Protein AF-A0A1C3E780-F1 (afdb_monomer)

Mean predicted aligned error: 6.59 Å

Nearest PDB structures (foldseek):
  3dzv-assembly1_A  TM=2.494E-01  e=3.437E-01  Enterococcus faecalis
  7wu1-assembly1_E  TM=2.071E-01  e=6.348E+00  Moritella sp. JT01

Secondary structure (DSSP, 8-state):
-HHHHTSTTPPP-TTS-SEEEEE---GGGGG-TTS---EEEEEE-TTS-EEEEEEPPPPPB-TTS-B-----HHHHHHHHHHHHHHHHHTHHHHHHHHHHHHHHTT--HHHHTT--SS-----EEEEEEHHHHHTTSTTSTTGGGS-HHHHHHHHHHHHHHHHTT--EEEEEEES-TT-GGG-EEEE-TT-SPP-

Organism: NCBI:txid1841610

Solvent-accessible surface area (backbone atoms only — not comparable to full-atom values): 11015 Å² total; per-residue (Å²): 107,62,83,49,42,48,45,92,86,47,77,58,45,78,86,61,31,42,34,37,78,50,69,49,73,56,80,76,53,78,80,52,93,84,66,86,73,73,35,46,30,33,22,28,36,85,51,38,39,58,18,34,28,26,48,51,68,67,48,61,58,49,100,87,68,50,62,70,60,84,80,48,74,67,56,44,49,52,54,26,49,52,50,43,53,53,48,42,77,43,28,82,77,44,47,63,61,49,52,52,52,42,54,79,64,67,54,58,65,77,24,59,75,47,43,64,90,67,59,71,57,37,44,28,26,40,34,27,24,55,70,46,56,53,47,60,35,74,89,30,81,60,12,59,73,56,50,63,68,54,46,52,52,50,52,51,51,51,50,50,32,40,74,67,33,35,40,71,36,46,32,34,38,48,66,46,88,91,38,59,91,54,52,44,78,42,72,49,81,69,67,78,65,80,125

Radius of gyration: 17.25 Å; Cα contacts (8 Å, |Δi|>4): 317; chains: 1; bounding box: 39×38×48 Å

Sequence (195 aa):
MMRRWGTAGMWPIPDAWTRLVACQVPLFDQQKKDRWGYIDLLGVAKNGLPVVVELKKAPDADADGKTRATETPLRMVLEAAAYAIALQKNWSHFRTAWVARLQELELPDQVIDQVPLRLSKVPLVAAAPASFWIDWLRVTNKGLTVTVETWESFQKLLSEFRRAQLPVSFVSISGHDQNVDGLAVQPMVGFPPIA

Foldseek 3Di:
DQVQQLAPPDCADPLAARGFQDKDQPPVCVVPPDDGDFIFIWGAHQQRAIATEGEDEQFDADPVRDGPDPDDPLNSLVVSVVVLVVCQVCVQVCVVVSLVSCVVSVPDVNNSVSSDNGRQAYEYEYEYAPNNVVLCDCPHPNVVVQDLVNLVVSVVVQVVCVVSRHHYWYWHWDDDPVPSVRIDIGTDDCPVPHD

Structure (mmCIF, N/CA/C/O backbone):
data_AF-A0A1C3E780-F1
#
_entry.id   AF-A0A1C3E780-F1
#
loop_
_atom_site.group_PDB
_atom_site.id
_atom_site.type_symbol
_atom_site.label_atom_id
_atom_site.label_alt_id
_atom_site.label_comp_id
_atom_site.label_asym_id
_atom_site.label_entity_id
_atom_site.label_seq_id
_atom_site.pdbx_PDB_ins_code
_atom_site.Cartn_x
_atom_site.Cartn_y
_atom_site.Cartn_z
_atom_site.occupancy
_atom_site.B_iso_or_equiv
_atom_site.auth_seq_id
_atom_site.auth_comp_id
_atom_site.auth_asym_id
_atom_site.auth_atom_id
_atom_site.pdbx_PDB_model_num
ATOM 1 N N . MET A 1 1 ? -2.615 -14.111 -0.412 1.00 61.00 1 MET A N 1
ATOM 2 C CA . MET A 1 1 ? -2.276 -12.892 0.360 1.00 61.00 1 MET A CA 1
ATOM 3 C C . MET A 1 1 ? -3.177 -12.711 1.586 1.00 61.00 1 MET A C 1
ATOM 5 O O . MET A 1 1 ? -2.683 -12.922 2.685 1.00 61.00 1 MET A O 1
ATOM 9 N N . MET A 1 2 ? -4.484 -12.447 1.435 1.00 69.31 2 MET A N 1
ATOM 10 C CA . MET A 1 2 ? -5.425 -12.294 2.570 1.00 69.31 2 MET A CA 1
ATOM 11 C C . MET A 1 2 ? -5.414 -13.456 3.575 1.00 69.31 2 MET A C 1
ATOM 13 O O . MET A 1 2 ? -5.346 -13.222 4.772 1.00 69.31 2 MET A O 1
ATOM 17 N N . ARG A 1 3 ? -5.417 -14.714 3.108 1.00 69.62 3 ARG A N 1
ATOM 18 C CA . ARG A 1 3 ? -5.368 -15.889 4.004 1.00 69.62 3 ARG A CA 1
ATOM 19 C C . ARG A 1 3 ? -4.106 -15.959 4.864 1.00 69.62 3 ARG A C 1
ATOM 21 O O . ARG A 1 3 ? -4.180 -16.461 5.973 1.00 69.62 3 ARG A O 1
ATOM 28 N N . ARG A 1 4 ? -2.971 -15.458 4.361 1.00 70.06 4 ARG A N 1
ATOM 29 C CA . ARG A 1 4 ? -1.714 -15.432 5.114 1.00 70.06 4 ARG A CA 1
ATOM 30 C C . ARG A 1 4 ? -1.737 -14.297 6.125 1.00 70.06 4 ARG A C 1
ATOM 32 O O . ARG A 1 4 ? -1.789 -14.537 7.316 1.00 70.06 4 ARG A O 1
ATOM 39 N N . TRP A 1 5 ? -1.750 -13.055 5.642 1.00 72.44 5 TRP A N 1
ATOM 40 C CA . TRP A 1 5 ? -1.600 -11.854 6.475 1.00 72.44 5 TRP A CA 1
ATOM 41 C C . TRP A 1 5 ? -2.891 -11.387 7.149 1.00 72.44 5 TRP A C 1
ATOM 43 O O . TRP A 1 5 ? -2.913 -10.311 7.738 1.00 72.44 5 TRP A O 1
ATOM 53 N N . GLY A 1 6 ? -3.962 -12.172 7.058 1.00 71.31 6 GLY A N 1
ATOM 54 C CA . GLY A 1 6 ? -5.216 -11.947 7.767 1.00 71.31 6 GLY A CA 1
ATOM 55 C C . GLY A 1 6 ? -5.337 -12.711 9.081 1.00 71.31 6 GLY A C 1
ATOM 56 O O . GLY A 1 6 ? -6.380 -12.601 9.721 1.00 71.31 6 GLY A O 1
ATOM 57 N N . THR A 1 7 ? -4.316 -13.457 9.514 1.00 74.94 7 THR A N 1
ATOM 58 C CA . THR A 1 7 ? -4.327 -14.251 10.758 1.00 74.94 7 THR A CA 1
ATOM 59 C C . THR A 1 7 ? -3.569 -13.558 11.898 1.00 74.94 7 THR A C 1
ATOM 61 O O . THR A 1 7 ? -2.700 -12.720 11.664 1.00 74.94 7 THR A O 1
ATOM 64 N N . ALA A 1 8 ? -3.911 -13.893 13.147 1.00 66.69 8 ALA A N 1
ATOM 65 C CA . ALA A 1 8 ? -3.384 -13.241 14.353 1.00 66.69 8 ALA A CA 1
ATOM 66 C C . ALA A 1 8 ? -1.892 -13.524 14.639 1.00 66.69 8 ALA A C 1
ATOM 68 O O . ALA A 1 8 ? -1.262 -12.779 15.381 1.00 66.69 8 ALA A O 1
ATOM 69 N N . GLY A 1 9 ? -1.312 -14.571 14.040 1.00 64.56 9 GLY A N 1
ATOM 70 C CA . GLY A 1 9 ? 0.079 -14.989 14.276 1.00 64.56 9 GLY A CA 1
ATOM 71 C C . GLY A 1 9 ? 1.111 -14.403 13.309 1.00 64.56 9 GLY A C 1
ATOM 72 O O . GLY A 1 9 ? 2.276 -14.793 13.355 1.00 64.56 9 GLY A O 1
ATOM 73 N N . MET A 1 10 ? 0.706 -13.513 12.400 1.00 72.44 10 MET A N 1
ATOM 74 C CA . MET A 1 10 ? 1.615 -12.965 11.395 1.00 72.44 10 MET A CA 1
ATOM 75 C C . MET A 1 10 ? 2.354 -11.727 11.885 1.00 72.44 10 MET A C 1
ATOM 77 O O . MET A 1 10 ? 1.775 -10.811 12.466 1.00 72.44 10 MET A O 1
ATOM 81 N N . TRP A 1 11 ? 3.644 -11.676 11.559 1.00 70.25 11 TRP A N 1
ATOM 82 C CA . TRP A 1 11 ? 4.475 -10.515 11.836 1.00 70.25 11 TRP A CA 1
ATOM 83 C C . TRP A 1 11 ? 4.020 -9.301 11.011 1.00 70.25 11 TRP A C 1
ATOM 85 O O . TRP A 1 11 ? 3.767 -9.445 9.807 1.00 70.25 11 TRP A O 1
ATOM 95 N N . PRO A 1 12 ? 3.956 -8.104 11.624 1.00 82.75 12 PRO A N 1
ATOM 96 C CA . PRO A 1 12 ? 3.728 -6.860 10.901 1.00 82.75 12 PRO A CA 1
ATOM 97 C C . PRO A 1 12 ? 4.773 -6.674 9.802 1.00 82.75 12 PRO A C 1
ATOM 99 O O . PRO A 1 12 ? 5.952 -6.953 10.016 1.00 82.75 12 PRO A O 1
ATOM 102 N N . ILE A 1 13 ? 4.360 -6.131 8.659 1.00 85.31 13 ILE A N 1
ATOM 103 C CA . ILE A 1 13 ? 5.283 -5.675 7.622 1.00 85.31 13 ILE A CA 1
ATOM 104 C C . ILE A 1 13 ? 5.629 -4.211 7.923 1.00 85.31 13 ILE A C 1
ATOM 106 O O . ILE A 1 13 ? 4.729 -3.362 7.875 1.00 85.31 13 ILE A O 1
ATOM 110 N N . PRO A 1 14 ? 6.896 -3.893 8.260 1.00 81.62 14 PRO A N 1
ATOM 111 C CA . PRO A 1 14 ? 7.314 -2.523 8.540 1.00 81.62 14 PRO A CA 1
ATOM 112 C C . PRO A 1 14 ? 6.929 -1.582 7.399 1.00 81.62 14 PRO A C 1
ATOM 114 O O . PRO A 1 14 ? 7.041 -1.945 6.230 1.00 81.62 14 PRO A O 1
ATOM 117 N N . ASP A 1 15 ? 6.432 -0.400 7.759 1.00 81.69 15 ASP A N 1
ATOM 118 C CA . ASP A 1 15 ? 6.006 0.659 6.835 1.00 81.69 15 ASP A CA 1
ATOM 119 C C . ASP A 1 15 ? 4.924 0.270 5.811 1.00 81.69 15 ASP A C 1
ATOM 121 O O . ASP A 1 15 ? 4.621 1.054 4.915 1.00 81.69 15 ASP A O 1
ATOM 125 N N . ALA A 1 16 ? 4.289 -0.897 5.963 1.00 89.12 16 ALA A N 1
ATOM 126 C CA . ALA A 1 16 ? 3.194 -1.351 5.114 1.00 89.12 16 ALA A CA 1
ATOM 127 C C . ALA A 1 16 ? 1.918 -1.598 5.933 1.00 89.12 16 ALA A C 1
ATOM 129 O O . ALA A 1 16 ? 1.102 -0.694 6.085 1.00 89.12 16 ALA A O 1
ATOM 130 N N . TRP A 1 17 ? 1.738 -2.788 6.511 1.00 90.38 17 TRP A N 1
ATOM 131 C CA . TRP A 1 17 ? 0.553 -3.125 7.309 1.00 90.38 17 TRP A CA 1
ATOM 132 C C . TRP A 1 17 ? 0.899 -4.043 8.481 1.00 90.38 17 TRP A C 1
ATOM 134 O O . TRP A 1 17 ? 1.850 -4.818 8.442 1.00 90.38 17 TRP A O 1
ATOM 144 N N . THR A 1 18 ? 0.082 -3.991 9.533 1.00 87.44 18 THR A N 1
ATOM 145 C CA . THR A 1 18 ? 0.123 -4.972 10.630 1.00 87.44 18 THR A CA 1
ATOM 146 C C . THR A 1 18 ? -0.630 -6.234 10.241 1.00 87.44 18 THR A C 1
ATOM 148 O O . THR A 1 18 ? -0.118 -7.335 10.401 1.00 87.44 18 THR A O 1
ATOM 151 N N . ARG A 1 19 ? -1.825 -6.071 9.671 1.00 87.62 19 ARG A N 1
ATOM 152 C CA . ARG A 1 19 ? -2.684 -7.174 9.235 1.00 87.62 19 ARG A CA 1
ATOM 153 C C . ARG A 1 19 ? -3.502 -6.738 8.027 1.00 87.62 19 ARG A C 1
ATOM 155 O O . ARG A 1 19 ? -3.834 -5.561 7.919 1.00 87.62 19 ARG A O 1
ATOM 162 N N . LEU A 1 20 ? -3.827 -7.662 7.134 1.00 87.62 20 LEU A N 1
ATOM 163 C CA . LEU A 1 20 ? -4.814 -7.438 6.079 1.00 87.62 20 LEU A CA 1
ATOM 164 C C . LEU A 1 20 ? -6.190 -7.883 6.578 1.00 87.62 20 LEU A C 1
ATOM 166 O O . LEU A 1 20 ? -6.323 -8.980 7.111 1.00 87.62 20 LEU A O 1
ATOM 170 N N . VAL A 1 21 ? -7.209 -7.041 6.434 1.00 85.56 21 VAL A N 1
ATOM 171 C CA . VAL A 1 21 ? -8.503 -7.236 7.113 1.00 85.56 21 VAL A CA 1
ATOM 172 C C . VAL A 1 21 ? -9.690 -7.321 6.160 1.00 85.56 21 VAL A C 1
ATOM 174 O O . VAL A 1 21 ? -10.696 -7.957 6.492 1.00 85.56 21 VAL A O 1
ATOM 177 N N . ALA A 1 22 ? -9.557 -6.752 4.960 1.00 81.00 22 ALA A N 1
ATOM 178 C CA . ALA A 1 22 ? -10.539 -6.864 3.892 1.00 81.00 22 ALA A CA 1
ATOM 179 C C . ALA A 1 22 ? -9.883 -6.767 2.506 1.00 81.00 22 ALA A C 1
ATOM 181 O O . ALA A 1 22 ? -8.711 -6.417 2.365 1.00 81.00 22 ALA A O 1
ATOM 182 N N . CYS A 1 23 ? -10.662 -7.086 1.480 1.00 79.50 23 CYS A N 1
ATOM 183 C CA . CYS A 1 23 ? -10.300 -6.922 0.082 1.00 79.50 23 CYS A CA 1
ATOM 184 C C . CYS A 1 23 ? -11.510 -6.400 -0.691 1.00 79.50 23 CYS A C 1
ATOM 186 O O . CYS A 1 23 ? -12.631 -6.863 -0.467 1.00 79.50 23 CYS A O 1
ATOM 188 N N . GLN A 1 24 ? -11.284 -5.479 -1.616 1.00 69.88 24 GLN A N 1
ATOM 189 C CA . GLN A 1 24 ? -12.276 -5.084 -2.597 1.00 69.88 24 GLN A CA 1
ATOM 190 C C . GLN A 1 24 ? -12.225 -6.063 -3.768 1.00 69.88 24 GLN A C 1
ATOM 192 O O . GLN A 1 24 ? -11.176 -6.285 -4.367 1.00 69.88 24 GLN A O 1
ATOM 197 N N . VAL A 1 25 ? -13.371 -6.652 -4.099 1.00 60.31 25 VAL A N 1
ATOM 198 C CA . VAL A 1 25 ? -13.531 -7.440 -5.323 1.00 60.31 25 VAL A CA 1
ATOM 199 C C . VAL A 1 25 ? -14.333 -6.578 -6.297 1.00 60.31 25 VAL A C 1
ATOM 201 O O . VAL A 1 25 ? -15.450 -6.187 -5.946 1.00 60.31 25 VAL A O 1
ATOM 204 N N . PRO A 1 26 ? -13.805 -6.236 -7.487 1.00 53.62 26 PRO A N 1
ATOM 205 C CA . PRO A 1 26 ? -14.557 -5.474 -8.473 1.00 53.62 26 PRO A CA 1
ATOM 206 C C . PRO A 1 26 ? -15.864 -6.196 -8.806 1.00 53.62 26 PRO A C 1
ATOM 208 O O . PRO A 1 26 ? -15.859 -7.378 -9.147 1.00 53.62 26 PRO A O 1
ATOM 211 N N . LEU A 1 27 ? -16.990 -5.481 -8.743 1.00 44.47 27 LEU A N 1
ATOM 212 C CA . LEU A 1 27 ? -18.317 -6.050 -9.019 1.00 44.47 27 LEU A CA 1
ATOM 213 C C . LEU A 1 27 ? -18.421 -6.657 -10.434 1.00 44.47 27 LEU A C 1
ATOM 215 O O . LEU A 1 27 ? -19.185 -7.595 -10.643 1.00 44.47 27 LEU A O 1
ATOM 219 N N . PHE A 1 28 ? -17.617 -6.176 -11.390 1.00 43.25 28 PHE A N 1
ATOM 220 C CA . PHE A 1 28 ? -17.574 -6.691 -12.764 1.00 43.25 28 PHE A CA 1
ATOM 221 C C . PHE A 1 28 ? -16.878 -8.058 -12.906 1.00 43.25 28 PHE A C 1
ATOM 223 O O . PHE A 1 28 ? -17.165 -8.781 -13.859 1.00 43.25 28 PHE A O 1
ATOM 230 N N . ASP A 1 29 ? -16.015 -8.455 -11.964 1.00 44.25 29 ASP A N 1
ATOM 231 C CA . ASP A 1 29 ? -15.253 -9.714 -12.052 1.00 44.25 29 ASP A CA 1
ATOM 232 C C . ASP A 1 29 ? -16.038 -10.941 -11.570 1.00 44.25 29 ASP A C 1
ATOM 234 O O . ASP A 1 29 ? -15.614 -12.081 -11.757 1.00 44.25 29 ASP A O 1
ATOM 238 N N . GLN A 1 30 ? -17.243 -10.746 -11.023 1.00 45.00 30 GLN A N 1
ATOM 239 C CA . GLN A 1 30 ? -18.133 -11.866 -10.707 1.00 45.00 30 GLN A CA 1
ATOM 240 C C . GLN A 1 30 ? -18.594 -12.637 -11.961 1.00 45.00 30 GLN A C 1
ATOM 242 O O . GLN A 1 30 ? -19.104 -13.750 -11.832 1.00 45.00 30 GLN A O 1
ATOM 247 N N . GLN A 1 31 ? -18.393 -12.090 -13.170 1.00 43.81 31 GLN A N 1
ATOM 248 C CA . GLN A 1 31 ? -18.805 -12.721 -14.429 1.00 43.81 31 GLN A CA 1
ATOM 249 C C . GLN A 1 31 ? -17.719 -13.557 -15.136 1.00 43.81 31 GLN A C 1
ATOM 251 O O . GLN A 1 31 ? -18.061 -14.310 -16.046 1.00 43.81 31 GLN A O 1
ATOM 256 N N . LYS A 1 32 ? -16.435 -13.504 -14.740 1.00 43.97 32 LYS A N 1
ATOM 257 C CA . LYS A 1 32 ? -15.368 -14.334 -15.347 1.00 43.97 32 LYS A CA 1
ATOM 258 C C . LYS A 1 32 ? -14.485 -14.972 -14.271 1.00 43.97 32 LYS A C 1
ATOM 260 O O . LYS A 1 32 ? -13.555 -14.369 -13.759 1.00 43.97 32 LYS A O 1
ATOM 265 N N . LYS A 1 33 ? -14.783 -16.234 -13.954 1.00 43.22 33 LYS A N 1
ATOM 266 C CA . LYS A 1 33 ? -14.258 -16.998 -12.807 1.00 43.22 33 LYS A CA 1
ATOM 267 C C . LYS A 1 33 ? -12.780 -17.424 -12.839 1.00 43.22 33 LYS A C 1
ATOM 269 O O . LYS A 1 33 ? -12.366 -18.095 -11.899 1.00 43.22 33 LYS A O 1
ATOM 274 N N . ASP A 1 34 ? -11.965 -17.039 -13.821 1.00 42.44 34 ASP A N 1
ATOM 275 C CA . ASP A 1 34 ? -10.710 -17.780 -14.048 1.00 42.44 34 ASP A CA 1
ATOM 276 C C . ASP A 1 34 ? -9.407 -17.033 -13.748 1.00 42.44 34 ASP A C 1
ATOM 278 O O . ASP A 1 34 ? -8.342 -17.646 -13.815 1.00 42.44 34 ASP A O 1
ATOM 282 N N . ARG A 1 35 ? -9.415 -15.734 -13.409 1.00 43.94 35 ARG A N 1
ATOM 283 C CA . ARG A 1 35 ? -8.173 -14.998 -13.088 1.00 43.94 35 ARG A CA 1
ATOM 284 C C . ARG A 1 35 ? -8.441 -13.920 -12.043 1.00 43.94 35 ARG A C 1
ATOM 286 O O . ARG A 1 35 ? -9.489 -13.299 -12.059 1.00 43.94 35 ARG A O 1
ATOM 293 N N . TRP A 1 36 ? -7.489 -13.700 -11.132 1.00 44.59 36 TRP A N 1
ATOM 294 C CA . TRP A 1 36 ? -7.644 -12.737 -10.028 1.00 44.59 36 TRP A CA 1
ATOM 295 C C . TRP A 1 36 ? -7.961 -11.319 -10.573 1.00 44.59 36 TRP A C 1
ATOM 297 O O . TRP A 1 36 ? -7.437 -10.943 -11.615 1.00 44.59 36 TRP A O 1
ATOM 307 N N . GLY A 1 37 ? -8.794 -10.521 -9.917 1.00 49.19 37 GLY A N 1
ATOM 308 C CA . GLY A 1 37 ? -9.054 -9.136 -10.343 1.00 49.19 37 GLY A CA 1
ATOM 309 C C . GLY A 1 37 ? -7.986 -8.141 -9.893 1.00 49.19 37 GLY A C 1
ATOM 310 O O . GLY A 1 37 ? -7.006 -8.525 -9.250 1.00 49.19 37 GLY A O 1
ATOM 311 N N . TYR A 1 38 ? -8.200 -6.858 -10.203 1.00 53.84 38 TYR A N 1
ATOM 312 C CA . TYR A 1 38 ? -7.594 -5.737 -9.472 1.00 53.84 38 TYR A CA 1
ATOM 313 C C . TYR A 1 38 ? -8.163 -5.756 -8.050 1.00 53.84 38 TYR A C 1
ATOM 315 O O . TYR A 1 38 ? -9.378 -5.655 -7.885 1.00 53.84 38 TYR A O 1
ATOM 323 N N . ILE A 1 39 ? -7.323 -5.978 -7.041 1.00 61.66 39 ILE A N 1
ATOM 324 C CA . ILE A 1 39 ? -7.774 -6.092 -5.653 1.00 61.66 39 ILE A CA 1
ATOM 325 C C . ILE A 1 39 ? -7.098 -4.989 -4.851 1.00 61.66 39 ILE A C 1
ATOM 327 O O . ILE A 1 39 ? -5.938 -5.135 -4.465 1.00 61.66 39 ILE A O 1
ATOM 331 N N . ASP A 1 40 ? -7.851 -3.940 -4.535 1.00 72.00 40 ASP A N 1
ATOM 332 C CA . ASP A 1 40 ? -7.503 -3.068 -3.421 1.00 72.00 40 ASP A CA 1
ATOM 333 C C . ASP A 1 40 ? -7.652 -3.884 -2.130 1.00 72.00 40 ASP A C 1
ATOM 335 O O . ASP A 1 40 ? -8.739 -4.347 -1.766 1.00 72.00 40 ASP A O 1
ATOM 339 N N . LEU A 1 41 ? -6.550 -4.122 -1.433 1.00 79.75 41 LEU A N 1
ATOM 340 C CA . LEU A 1 41 ? -6.559 -4.737 -0.115 1.00 79.75 41 LEU A CA 1
ATOM 341 C C . LEU A 1 41 ? -6.653 -3.637 0.942 1.00 79.75 41 LEU A C 1
ATOM 343 O O . LEU A 1 41 ? -6.069 -2.563 0.811 1.00 79.75 41 LEU A O 1
ATOM 347 N N . LEU A 1 42 ? -7.369 -3.922 2.023 1.00 88.75 42 LEU A N 1
ATOM 348 C CA . LEU A 1 42 ? -7.456 -3.032 3.169 1.00 88.75 42 LEU A CA 1
ATOM 349 C C . LEU A 1 42 ? -6.709 -3.677 4.329 1.00 88.75 42 LEU A C 1
ATOM 351 O O . LEU A 1 42 ? -7.090 -4.741 4.826 1.00 88.75 42 LEU A O 1
ATOM 355 N N . GLY A 1 43 ? -5.613 -3.044 4.722 1.00 91.38 43 GLY A N 1
ATOM 356 C CA . GLY A 1 43 ? -4.830 -3.391 5.894 1.00 91.38 43 GLY A CA 1
ATOM 357 C C . GLY A 1 43 ? -5.144 -2.500 7.084 1.00 91.38 43 GLY A C 1
ATOM 358 O O . GLY A 1 43 ? -5.853 -1.505 6.974 1.00 91.38 43 GLY A O 1
ATOM 359 N N . VAL A 1 44 ? -4.580 -2.850 8.231 1.00 92.12 44 VAL A N 1
ATOM 360 C CA . VAL A 1 44 ? -4.630 -2.053 9.457 1.00 92.12 44 VAL A CA 1
ATOM 361 C C . VAL A 1 44 ? -3.212 -1.774 9.940 1.00 92.12 44 VAL A C 1
ATOM 363 O O . VAL A 1 44 ? -2.353 -2.660 9.938 1.00 92.12 44 VAL A O 1
ATOM 366 N N . ALA A 1 45 ? -2.945 -0.526 10.308 1.00 91.69 45 ALA A N 1
ATOM 367 C CA . ALA A 1 45 ? -1.700 -0.104 10.937 1.00 91.69 45 ALA A CA 1
ATOM 368 C C . ALA A 1 45 ? -1.737 -0.359 12.456 1.00 91.69 45 ALA A C 1
ATOM 370 O O . ALA A 1 45 ? -2.790 -0.622 13.032 1.00 91.69 45 ALA A O 1
ATOM 371 N N . LYS A 1 46 ? -0.589 -0.227 13.134 1.00 87.06 46 LYS A N 1
ATOM 372 C CA . LYS A 1 46 ? -0.466 -0.478 14.588 1.00 87.06 46 LYS A CA 1
ATOM 373 C C . LYS A 1 46 ? -1.387 0.386 15.462 1.00 87.06 46 LYS A C 1
ATOM 375 O O . LYS A 1 46 ? -1.643 0.036 16.604 1.00 87.06 46 LYS A O 1
ATOM 380 N N . ASN A 1 47 ? -1.862 1.507 14.934 1.00 88.44 47 ASN A N 1
ATOM 381 C CA . ASN A 1 47 ? -2.757 2.449 15.603 1.00 88.44 47 ASN A CA 1
ATOM 382 C C . ASN A 1 47 ? -4.211 2.354 15.101 1.00 88.44 47 ASN A C 1
ATOM 384 O O . ASN A 1 47 ? -4.958 3.321 15.200 1.00 88.44 47 ASN A O 1
ATOM 388 N N . GLY A 1 48 ? -4.596 1.243 14.468 1.00 90.12 48 GLY A N 1
ATOM 389 C CA . GLY A 1 48 ? -5.972 1.017 14.018 1.00 90.12 48 GLY A CA 1
ATOM 390 C C . GLY A 1 48 ? -6.358 1.772 12.744 1.00 90.12 48 GLY A C 1
ATOM 391 O O . GLY A 1 48 ? -7.480 1.609 12.256 1.00 90.12 48 GLY A O 1
ATOM 392 N N . LEU A 1 49 ? -5.448 2.571 12.170 1.00 93.88 49 LEU A N 1
ATOM 393 C CA . LEU A 1 49 ? -5.701 3.257 10.906 1.00 93.88 49 LEU A CA 1
ATOM 394 C C . LEU A 1 49 ? -5.852 2.249 9.760 1.00 93.88 49 LEU A C 1
ATOM 396 O O . LEU A 1 49 ? -5.039 1.322 9.665 1.00 93.88 49 LEU A O 1
ATOM 400 N N . PRO A 1 50 ? -6.830 2.449 8.860 1.00 94.81 50 PRO A N 1
ATOM 401 C CA . PRO A 1 50 ? -6.870 1.713 7.610 1.00 94.81 50 PRO A CA 1
ATOM 402 C C . PRO A 1 5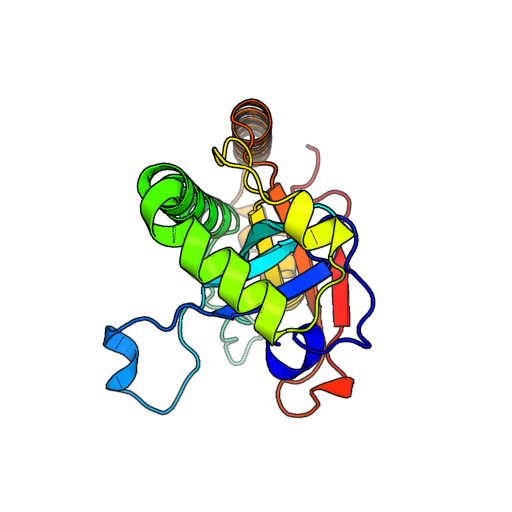0 ? -5.642 2.049 6.759 1.00 94.81 50 PRO A C 1
ATOM 404 O O . PRO A 1 50 ? -5.199 3.197 6.696 1.00 94.81 50 PRO A O 1
ATOM 407 N N . VAL A 1 51 ? -5.116 1.030 6.093 1.00 95.38 51 VAL A N 1
ATOM 408 C CA . VAL A 1 51 ? -4.029 1.101 5.119 1.00 95.38 51 VAL A CA 1
ATOM 409 C C . VAL A 1 51 ? -4.589 0.636 3.788 1.00 95.38 51 VAL A C 1
ATOM 411 O O . VAL A 1 51 ? -5.047 -0.501 3.687 1.00 95.38 51 VAL A O 1
ATOM 414 N N . VAL A 1 52 ? -4.543 1.490 2.771 1.00 94.88 52 VAL A N 1
ATOM 415 C CA . VAL A 1 52 ? -4.927 1.093 1.414 1.00 94.88 52 VAL A CA 1
ATOM 416 C C . VAL A 1 52 ? -3.731 0.425 0.761 1.00 94.88 52 VAL A C 1
ATOM 418 O O . VAL A 1 52 ? -2.652 1.008 0.698 1.00 94.88 52 VAL A O 1
ATOM 421 N N . VAL A 1 53 ? -3.910 -0.803 0.296 1.00 93.25 53 VAL A N 1
ATOM 422 C CA . VAL A 1 53 ? -2.863 -1.591 -0.345 1.00 93.25 53 VAL A CA 1
ATOM 423 C C . VAL A 1 53 ? -3.314 -1.901 -1.766 1.00 93.25 53 VAL A C 1
ATOM 425 O O . VAL A 1 53 ? -4.150 -2.777 -1.970 1.00 93.25 53 VAL A O 1
ATOM 428 N N . GLU A 1 54 ? -2.745 -1.205 -2.745 1.00 92.62 54 GLU A N 1
ATOM 429 C CA . GLU A 1 54 ? -2.976 -1.531 -4.150 1.00 92.62 54 GLU A CA 1
ATOM 430 C C . GLU A 1 54 ? -2.082 -2.711 -4.531 1.00 92.62 54 GLU A C 1
ATOM 432 O O . GLU A 1 54 ? -0.860 -2.657 -4.360 1.00 92.62 54 GLU A O 1
ATOM 437 N N . LEU A 1 55 ? -2.688 -3.793 -5.023 1.00 87.75 55 LEU A N 1
ATOM 438 C CA . LEU A 1 55 ? -1.984 -5.018 -5.394 1.00 87.75 55 LEU A CA 1
ATOM 439 C C . LEU A 1 55 ? -1.922 -5.170 -6.915 1.00 87.75 55 LEU A C 1
ATOM 441 O O . LEU A 1 55 ? -2.936 -5.414 -7.570 1.00 87.75 55 LEU A O 1
ATOM 445 N N . LYS A 1 56 ? -0.710 -5.146 -7.477 1.00 86.00 56 LYS A N 1
ATOM 446 C CA . LYS A 1 56 ? -0.480 -5.513 -8.882 1.00 86.00 56 LYS A CA 1
ATOM 447 C C . LYS A 1 56 ? -0.036 -6.959 -9.018 1.00 86.00 56 LYS A C 1
ATOM 449 O O . LYS A 1 56 ? 0.533 -7.566 -8.113 1.00 86.00 56 LYS A O 1
ATOM 454 N N . LYS A 1 57 ? -0.307 -7.518 -10.192 1.00 78.69 57 LYS A N 1
ATOM 455 C CA . LYS A 1 57 ? 0.081 -8.878 -10.560 1.00 78.69 57 LYS A CA 1
ATOM 456 C C . LYS A 1 57 ? 1.438 -8.913 -11.236 1.00 78.69 57 LYS A C 1
ATOM 458 O O . LYS A 1 57 ? 1.914 -7.907 -11.757 1.00 78.69 57 LYS A O 1
ATOM 463 N N . ALA A 1 58 ? 2.006 -10.114 -11.285 1.00 77.06 58 ALA A N 1
ATOM 464 C CA . ALA A 1 58 ? 3.106 -10.390 -12.188 1.00 77.06 58 ALA A CA 1
ATOM 465 C C . ALA A 1 58 ? 2.628 -10.126 -13.625 1.00 77.06 58 ALA A C 1
ATOM 467 O O . ALA A 1 58 ? 1.533 -10.570 -13.985 1.00 77.06 58 ALA A O 1
ATOM 468 N N . PRO A 1 59 ? 3.399 -9.382 -14.426 1.00 77.94 59 PRO A N 1
ATOM 469 C CA . PRO A 1 59 ? 3.047 -9.180 -15.817 1.00 77.94 59 PRO A CA 1
ATOM 470 C C . PRO A 1 59 ? 3.207 -10.474 -16.615 1.00 77.94 59 PRO A C 1
ATOM 472 O O . PRO A 1 59 ? 4.126 -11.252 -16.359 1.00 77.94 59 PRO A O 1
ATOM 475 N N . ASP A 1 60 ? 2.343 -10.670 -17.611 1.00 80.19 60 ASP A N 1
ATOM 476 C CA . ASP A 1 60 ? 2.507 -11.756 -18.576 1.00 80.19 60 ASP A CA 1
ATOM 477 C C . ASP A 1 60 ? 3.816 -11.549 -19.351 1.00 80.19 60 ASP A C 1
ATOM 479 O O . ASP A 1 60 ? 4.082 -10.447 -19.848 1.00 80.19 60 ASP A O 1
ATOM 483 N N . ALA A 1 61 ? 4.622 -12.605 -19.450 1.00 76.81 61 ALA A N 1
ATOM 484 C CA . ALA A 1 61 ? 5.843 -12.628 -20.244 1.00 76.81 61 ALA A CA 1
ATOM 485 C C . ALA A 1 61 ? 5.596 -13.357 -21.572 1.00 76.81 61 ALA A C 1
ATOM 487 O O . ALA A 1 61 ? 4.881 -14.359 -21.613 1.00 76.81 61 ALA A O 1
ATOM 488 N N . ASP A 1 62 ? 6.169 -12.851 -22.661 1.00 81.06 62 ASP A N 1
ATOM 489 C CA . ASP A 1 62 ? 6.240 -13.587 -23.920 1.00 81.06 62 ASP A CA 1
ATOM 490 C C . ASP A 1 62 ? 7.343 -14.662 -23.891 1.00 81.06 62 ASP A C 1
ATOM 492 O O . ASP A 1 62 ? 8.062 -14.823 -22.903 1.00 81.06 62 ASP A O 1
ATOM 496 N N . ALA A 1 63 ? 7.449 -15.431 -24.980 1.00 78.06 63 ALA A N 1
ATOM 497 C CA . ALA A 1 63 ? 8.415 -16.523 -25.107 1.00 78.06 63 ALA A CA 1
ATOM 498 C C . ALA A 1 63 ? 9.879 -16.062 -24.974 1.00 78.06 63 ALA A C 1
ATOM 500 O O . ALA A 1 63 ? 10.730 -16.858 -24.586 1.00 78.06 63 ALA A O 1
ATOM 501 N N . ASP A 1 64 ? 10.151 -14.780 -25.236 1.00 76.00 64 ASP A N 1
ATOM 502 C CA . ASP A 1 64 ? 11.478 -14.172 -25.139 1.00 76.00 64 ASP A CA 1
ATOM 503 C C . ASP A 1 64 ? 11.727 -13.539 -23.755 1.00 76.00 64 ASP A C 1
ATOM 505 O O . ASP A 1 64 ? 12.727 -12.850 -23.543 1.00 76.00 64 ASP A O 1
ATOM 509 N N . GLY A 1 65 ? 10.810 -13.744 -22.802 1.00 67.75 65 GLY A N 1
ATOM 510 C CA . GLY A 1 65 ? 10.902 -13.219 -21.443 1.00 67.75 65 GLY A CA 1
ATOM 511 C C . GLY A 1 65 ? 10.578 -11.729 -21.320 1.00 67.75 65 GLY A C 1
ATOM 512 O O . GLY A 1 65 ? 10.811 -11.149 -20.259 1.00 67.75 65 GLY A O 1
ATOM 513 N N . LYS A 1 66 ? 10.034 -11.083 -22.363 1.00 70.62 66 LYS A N 1
ATOM 5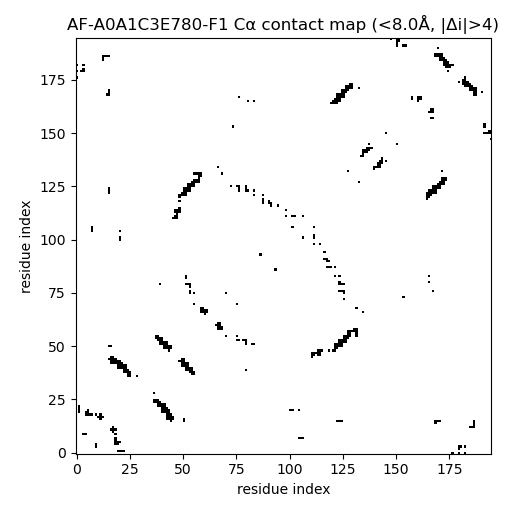14 C CA . LYS A 1 66 ? 9.594 -9.684 -22.286 1.00 70.62 66 LYS A CA 1
ATOM 515 C C . LYS A 1 66 ? 8.196 -9.602 -21.700 1.00 70.62 66 LYS A C 1
ATOM 517 O O . LYS A 1 66 ? 7.263 -10.286 -22.112 1.00 70.62 66 LYS A O 1
ATOM 522 N N . THR A 1 67 ? 8.034 -8.692 -20.759 1.00 70.62 67 THR A N 1
ATOM 523 C CA . THR A 1 67 ? 6.788 -8.477 -20.033 1.00 70.62 67 THR A CA 1
ATOM 524 C C . THR A 1 67 ? 5.868 -7.509 -20.783 1.00 70.62 67 THR A C 1
ATOM 526 O O . THR A 1 67 ? 6.257 -6.403 -21.170 1.00 70.62 67 THR A O 1
ATOM 529 N N . ARG A 1 68 ? 4.585 -7.853 -20.914 1.00 67.94 68 ARG A N 1
ATOM 530 C CA . ARG A 1 68 ? 3.555 -6.978 -21.511 1.00 67.94 68 ARG A CA 1
ATOM 531 C C . ARG A 1 68 ? 2.822 -6.109 -20.483 1.00 67.94 68 ARG A C 1
ATOM 533 O O . ARG A 1 68 ? 1.709 -5.664 -20.738 1.00 67.94 68 ARG A O 1
ATOM 540 N N . ALA A 1 69 ? 3.435 -5.8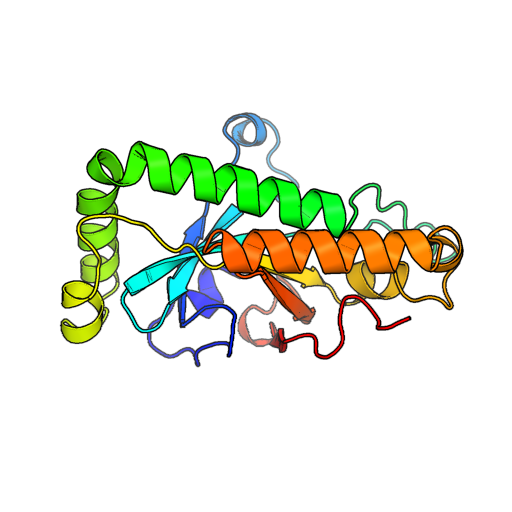58 -19.321 1.00 69.75 69 ALA A N 1
ATOM 541 C CA . ALA A 1 69 ? 2.862 -4.990 -18.288 1.00 69.75 69 ALA A CA 1
ATOM 542 C C . ALA A 1 69 ? 2.504 -3.608 -18.859 1.00 69.75 69 ALA A C 1
ATOM 544 O O . ALA A 1 69 ? 3.400 -2.884 -19.293 1.00 69.75 69 ALA A O 1
ATOM 545 N N . THR A 1 70 ? 1.221 -3.253 -18.819 1.00 71.50 70 THR A N 1
ATOM 546 C CA . THR A 1 70 ? 0.705 -1.907 -19.130 1.00 71.50 70 THR A CA 1
ATOM 547 C C . THR A 1 70 ? 0.551 -1.039 -17.881 1.00 71.50 70 THR A C 1
ATOM 549 O O . THR A 1 70 ? 0.341 0.167 -17.973 1.00 71.50 70 THR A O 1
ATOM 552 N N . GLU A 1 71 ? 0.613 -1.658 -16.705 1.00 81.50 71 GLU A N 1
ATOM 553 C CA . GLU A 1 71 ? 0.482 -1.007 -15.405 1.00 81.50 71 GLU A CA 1
ATOM 554 C C . GLU A 1 71 ? 1.810 -0.361 -15.001 1.00 81.50 71 GLU A C 1
ATOM 556 O O . GLU A 1 71 ? 2.861 -0.989 -15.118 1.00 81.50 71 GLU A O 1
ATOM 561 N N . THR A 1 72 ? 1.762 0.877 -14.503 1.00 89.62 72 THR A N 1
ATOM 562 C CA . THR A 1 72 ? 2.947 1.636 -14.076 1.00 89.62 72 THR A CA 1
ATOM 563 C C . THR A 1 72 ? 2.936 1.871 -12.562 1.00 89.62 72 THR A C 1
ATOM 565 O O . THR A 1 72 ? 1.855 1.935 -11.966 1.00 89.62 72 THR A O 1
ATOM 568 N N . PRO A 1 73 ? 4.104 2.070 -11.918 1.00 92.38 73 PRO A N 1
ATOM 569 C CA . PRO A 1 73 ? 4.170 2.442 -10.509 1.00 92.38 73 PRO A CA 1
ATOM 570 C C . PRO A 1 73 ? 3.380 3.720 -10.215 1.00 92.38 73 PRO A C 1
ATOM 572 O O . PRO A 1 73 ? 2.710 3.802 -9.193 1.00 92.38 73 PRO A O 1
ATOM 575 N N . LEU A 1 74 ? 3.393 4.691 -11.136 1.00 93.69 74 LEU A N 1
ATOM 576 C CA . LEU A 1 74 ? 2.594 5.910 -11.012 1.00 93.69 74 LEU A CA 1
ATOM 577 C C . LEU A 1 74 ? 1.098 5.593 -10.937 1.00 93.69 74 LEU A C 1
ATOM 579 O O . LEU A 1 74 ? 0.428 6.046 -10.014 1.00 93.69 74 LEU A O 1
ATOM 583 N N . ARG A 1 75 ? 0.577 4.805 -11.885 1.00 91.56 75 ARG A N 1
ATOM 584 C CA . ARG A 1 75 ? -0.844 4.443 -11.926 1.00 91.56 75 ARG A CA 1
ATOM 585 C C . ARG A 1 75 ? -1.285 3.754 -10.636 1.00 91.56 75 ARG A C 1
ATOM 587 O O . ARG A 1 75 ? -2.300 4.129 -10.064 1.00 91.56 75 ARG A O 1
ATOM 594 N N . MET A 1 76 ? -0.464 2.832 -10.151 1.00 91.44 76 MET A N 1
ATOM 595 C CA . MET A 1 76 ? -0.679 2.109 -8.903 1.00 91.44 76 MET A CA 1
ATOM 596 C C . MET A 1 76 ? -0.816 3.044 -7.689 1.00 91.44 76 MET A C 1
ATOM 598 O O . MET A 1 76 ? -1.728 2.893 -6.881 1.00 91.44 76 MET A O 1
ATOM 602 N N . VAL A 1 77 ? 0.057 4.052 -7.576 1.00 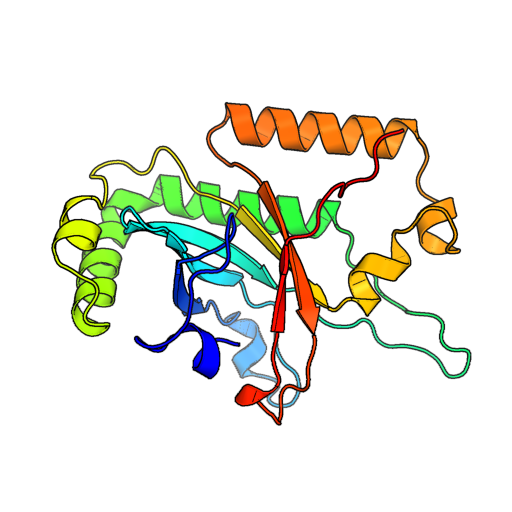95.19 77 VAL A N 1
ATOM 603 C CA . VAL A 1 77 ? -0.045 5.056 -6.505 1.00 95.19 77 VAL A CA 1
ATOM 604 C C . VAL A 1 77 ? -1.315 5.897 -6.645 1.00 95.19 77 VAL A C 1
ATOM 606 O O . VAL A 1 77 ? -1.971 6.183 -5.644 1.00 95.19 77 VAL A O 1
ATOM 609 N N . LEU A 1 78 ? -1.672 6.298 -7.868 1.00 94.62 78 LEU A N 1
ATOM 610 C CA . LEU A 1 78 ? -2.865 7.110 -8.115 1.00 94.62 78 LEU A CA 1
ATOM 611 C C . LEU A 1 78 ? -4.159 6.358 -7.778 1.00 94.62 78 LEU A C 1
ATOM 613 O O . LEU A 1 78 ? -5.070 6.957 -7.210 1.00 94.62 78 LEU A O 1
ATOM 617 N N . GLU A 1 79 ? -4.232 5.063 -8.081 1.00 92.19 79 GLU A N 1
ATOM 618 C CA . GLU A 1 79 ? -5.374 4.206 -7.737 1.00 92.19 79 GLU A CA 1
ATOM 619 C C . GLU A 1 79 ? -5.511 4.050 -6.213 1.00 92.19 79 GLU A C 1
ATOM 621 O O . GLU A 1 79 ? -6.572 4.363 -5.664 1.00 92.19 79 GLU A O 1
ATOM 626 N N . ALA A 1 80 ? -4.415 3.734 -5.509 1.00 93.25 80 ALA A N 1
ATOM 627 C CA . ALA A 1 80 ? -4.403 3.681 -4.043 1.00 93.25 80 ALA A CA 1
ATOM 628 C C . ALA A 1 80 ? -4.837 5.018 -3.411 1.00 93.25 80 ALA A C 1
ATOM 630 O O . ALA A 1 80 ? -5.635 5.056 -2.470 1.00 93.25 80 ALA A O 1
ATOM 631 N N . ALA A 1 81 ? -4.333 6.138 -3.938 1.00 95.69 81 ALA A N 1
ATOM 632 C CA . ALA A 1 81 ? -4.676 7.470 -3.450 1.00 95.69 81 ALA A CA 1
ATOM 633 C C . ALA A 1 81 ? -6.152 7.812 -3.693 1.00 95.69 81 ALA A C 1
ATOM 635 O O . ALA A 1 81 ? -6.807 8.366 -2.808 1.00 95.69 81 ALA A O 1
ATOM 636 N N . ALA A 1 82 ? -6.699 7.464 -4.861 1.00 93.50 82 ALA A N 1
ATOM 637 C CA . ALA A 1 82 ? -8.109 7.673 -5.168 1.00 93.50 82 ALA A CA 1
ATOM 638 C C . ALA A 1 82 ? -9.010 6.921 -4.178 1.00 93.50 82 ALA A C 1
ATOM 640 O O . ALA A 1 82 ? -9.957 7.509 -3.643 1.00 93.50 82 ALA A O 1
ATOM 641 N N . TYR A 1 83 ? -8.679 5.662 -3.868 1.00 91.75 83 TYR A N 1
ATOM 642 C CA . TYR A 1 83 ? -9.426 4.894 -2.879 1.00 91.75 83 TYR A CA 1
ATOM 643 C C . TYR A 1 83 ? -9.288 5.488 -1.471 1.00 91.75 83 TYR A C 1
ATOM 645 O O . TYR A 1 83 ? -10.292 5.689 -0.786 1.00 91.75 83 TYR A O 1
ATOM 653 N N . ALA A 1 84 ? -8.084 5.878 -1.053 1.00 94.19 84 ALA A N 1
ATOM 654 C CA . ALA A 1 84 ? -7.882 6.519 0.243 1.00 94.19 84 ALA A CA 1
ATOM 655 C C . ALA A 1 84 ? -8.685 7.818 0.400 1.00 94.19 84 ALA A C 1
ATOM 657 O O . ALA A 1 84 ? -9.314 8.027 1.436 1.00 94.19 84 ALA A O 1
ATOM 658 N N . ILE A 1 85 ? -8.739 8.661 -0.633 1.00 93.88 85 ILE A N 1
ATOM 659 C CA . ILE A 1 85 ? -9.553 9.885 -0.629 1.00 93.88 85 ILE A CA 1
ATOM 660 C C . ILE A 1 85 ? -11.043 9.544 -0.511 1.00 93.88 85 ILE A C 1
ATOM 662 O O . ILE A 1 85 ? -11.769 10.190 0.251 1.00 93.88 85 ILE A O 1
ATOM 666 N N . ALA A 1 86 ? -11.518 8.531 -1.240 1.00 91.94 86 ALA A N 1
ATOM 667 C CA . ALA A 1 86 ? -12.898 8.068 -1.124 1.00 91.94 86 ALA A CA 1
ATOM 668 C C . ALA A 1 86 ? -13.198 7.550 0.293 1.00 91.94 86 ALA A C 1
ATOM 670 O O . ALA A 1 86 ? -14.236 7.894 0.863 1.00 91.94 86 ALA A O 1
ATOM 671 N N . LEU A 1 87 ? -12.273 6.797 0.891 1.00 92.06 87 LEU A N 1
ATOM 672 C CA . LEU A 1 87 ? -12.384 6.295 2.256 1.00 92.06 87 LEU A CA 1
ATOM 673 C C . LEU A 1 87 ? -12.433 7.438 3.279 1.00 92.06 87 LEU A C 1
ATOM 675 O O . LEU A 1 87 ? -13.303 7.436 4.145 1.00 92.06 87 LEU A O 1
ATOM 679 N N . GLN A 1 88 ? -11.563 8.446 3.155 1.00 95.06 88 GLN A N 1
ATOM 680 C CA . GLN A 1 88 ? -11.562 9.628 4.028 1.00 95.06 88 GLN A CA 1
ATOM 681 C C . GLN A 1 88 ? -12.892 10.382 3.967 1.00 95.06 88 GLN A C 1
ATOM 683 O O . GLN A 1 88 ? -13.477 10.693 5.006 1.00 95.06 88 GLN A O 1
ATOM 688 N N . LYS A 1 89 ? -13.401 10.636 2.755 1.00 94.94 89 LYS A N 1
ATOM 689 C CA . LYS A 1 89 ? -14.672 11.348 2.542 1.00 94.94 89 LYS A CA 1
ATOM 690 C C . LYS A 1 89 ? -15.873 10.609 3.125 1.00 94.94 89 LYS A C 1
ATOM 692 O O . LYS A 1 89 ? -16.818 11.247 3.575 1.00 94.94 89 LYS A O 1
ATOM 697 N N . ASN A 1 90 ? -15.831 9.279 3.131 1.00 93.81 90 ASN A N 1
ATOM 698 C CA . ASN A 1 90 ? -16.931 8.436 3.595 1.00 93.81 90 ASN A CA 1
ATOM 699 C C . ASN A 1 90 ? -16.690 7.843 4.990 1.00 93.81 90 ASN A C 1
ATOM 701 O O . ASN A 1 90 ? -17.456 6.987 5.434 1.00 93.81 90 ASN A O 1
ATOM 705 N N . TRP A 1 91 ? -15.655 8.298 5.703 1.00 95.31 91 TRP A N 1
ATOM 706 C CA . TRP A 1 91 ? -15.207 7.658 6.937 1.00 95.31 91 TRP A CA 1
ATOM 707 C C . TRP A 1 91 ? -16.290 7.571 8.008 1.00 95.31 91 TRP A C 1
ATOM 709 O O . TRP A 1 91 ? -16.408 6.543 8.661 1.00 95.31 91 TRP A O 1
ATOM 719 N N . SER A 1 92 ? -17.126 8.599 8.168 1.00 95.19 92 SER A N 1
ATOM 720 C CA . SER A 1 92 ? -18.217 8.584 9.152 1.00 95.19 92 SER A CA 1
ATOM 721 C C . SER A 1 92 ? -19.205 7.432 8.938 1.00 95.19 92 SER A C 1
ATOM 723 O O . SER A 1 92 ? -19.726 6.898 9.910 1.00 95.19 92 SER A O 1
ATOM 725 N N . HIS A 1 93 ? -19.428 7.025 7.686 1.00 93.25 93 HIS A N 1
ATOM 726 C CA . HIS A 1 93 ? -20.298 5.902 7.335 1.00 93.25 93 HIS A CA 1
ATOM 727 C C . HIS A 1 93 ? -19.576 4.555 7.461 1.00 93.25 93 HIS A C 1
ATOM 729 O O . HIS A 1 93 ? -20.195 3.544 7.778 1.00 93.25 93 HIS A O 1
ATOM 735 N N . PHE A 1 94 ? -18.263 4.536 7.225 1.00 91.06 94 PHE A N 1
ATOM 736 C CA . PHE A 1 94 ? -17.468 3.310 7.217 1.00 91.06 94 PHE A CA 1
ATOM 737 C C . PHE A 1 94 ? -16.916 2.928 8.599 1.00 91.06 94 PHE A C 1
ATOM 739 O O . PHE A 1 94 ? -16.728 1.748 8.888 1.00 91.06 94 PHE A O 1
ATOM 746 N N . ARG A 1 95 ? -16.679 3.906 9.480 1.00 94.69 95 ARG A N 1
ATOM 747 C CA . ARG A 1 95 ? -15.973 3.727 10.757 1.00 94.69 95 ARG A CA 1
ATOM 748 C C . ARG A 1 95 ? -16.601 2.653 11.640 1.00 94.69 95 ARG A C 1
ATOM 750 O O . ARG A 1 95 ? -15.874 1.859 12.223 1.00 94.69 95 ARG A O 1
ATOM 757 N N . THR A 1 96 ? -17.926 2.626 11.757 1.00 95.06 96 THR A N 1
ATOM 758 C CA . THR A 1 96 ? -18.615 1.637 12.600 1.00 95.06 96 THR A CA 1
ATOM 759 C C . THR A 1 96 ? -18.365 0.217 12.098 1.00 95.06 96 THR A C 1
ATOM 761 O O . THR A 1 96 ? -17.993 -0.650 12.883 1.00 95.06 96 THR A O 1
ATOM 764 N N . ALA A 1 97 ? -18.488 -0.004 10.786 1.00 92.81 97 ALA A N 1
ATOM 765 C CA . ALA A 1 97 ? -18.195 -1.296 10.171 1.00 92.81 97 ALA A CA 1
ATOM 766 C C . ALA A 1 97 ? -16.708 -1.664 10.293 1.00 92.81 97 ALA A C 1
ATOM 768 O O . ALA A 1 97 ? -16.375 -2.820 10.533 1.00 92.81 97 ALA A O 1
ATOM 769 N N . TRP A 1 98 ? -15.812 -0.678 10.186 1.00 93.75 98 TRP A N 1
ATOM 770 C CA . TRP A 1 98 ? -14.382 -0.872 10.410 1.00 93.75 98 TRP A CA 1
ATOM 771 C C . TRP A 1 98 ? -14.081 -1.365 11.827 1.00 93.75 98 TRP A C 1
ATOM 773 O O . TRP A 1 98 ? -13.418 -2.385 11.985 1.00 93.75 98 TRP A O 1
ATOM 783 N N . VAL A 1 99 ? -14.599 -0.682 12.853 1.00 95.12 99 VAL A N 1
ATOM 784 C CA . VAL A 1 99 ? -14.411 -1.069 14.262 1.00 95.12 99 VAL A CA 1
ATOM 785 C C . VAL A 1 99 ? -14.960 -2.470 14.521 1.00 95.12 99 VAL A C 1
ATOM 787 O O . VAL A 1 99 ? -14.237 -3.299 15.069 1.00 95.12 99 VAL A O 1
ATOM 790 N N . ALA A 1 100 ? -16.182 -2.758 14.060 1.00 94.31 100 ALA A N 1
ATOM 791 C CA . ALA A 1 100 ? -16.779 -4.088 14.179 1.00 94.31 100 ALA A CA 1
ATOM 792 C C . ALA A 1 100 ? -15.887 -5.161 13.537 1.00 94.31 100 ALA A C 1
ATOM 794 O O . ALA A 1 100 ? -15.613 -6.195 14.140 1.00 94.31 100 ALA A O 1
ATOM 795 N N . ARG A 1 101 ? -15.334 -4.879 12.351 1.00 90.75 101 ARG A N 1
ATOM 796 C CA . ARG A 1 101 ? -14.423 -5.800 11.672 1.00 90.75 101 ARG A CA 1
ATOM 797 C C . ARG A 1 101 ? -13.122 -6.030 12.443 1.00 90.75 101 ARG A C 1
ATOM 799 O O . ARG A 1 101 ? -12.613 -7.148 12.446 1.00 90.75 101 ARG A O 1
ATOM 806 N N . LEU A 1 102 ? -12.559 -5.001 13.077 1.00 92.19 102 LEU A N 1
ATOM 807 C CA . LEU A 1 102 ? -11.357 -5.166 13.901 1.00 92.19 102 LEU A CA 1
ATOM 808 C C . LEU A 1 102 ? -11.635 -6.005 15.158 1.00 92.19 102 LEU A C 1
ATOM 810 O O . LEU A 1 102 ? -10.785 -6.811 15.535 1.00 92.19 102 LEU A O 1
ATOM 814 N N . GLN A 1 103 ? -12.823 -5.861 15.754 1.00 93.44 103 GLN A N 1
ATOM 815 C CA . GLN A 1 103 ? -13.281 -6.672 16.888 1.00 93.44 103 GLN A CA 1
ATOM 816 C C . GLN A 1 103 ? -13.476 -8.142 16.498 1.00 93.44 103 GLN A C 1
ATOM 818 O O . GLN A 1 103 ? -12.969 -9.022 17.183 1.00 93.44 103 GLN A O 1
ATOM 823 N N . GLU A 1 104 ? -14.131 -8.420 15.365 1.00 91.31 104 GLU A N 1
ATOM 824 C CA . GLU A 1 104 ? -14.283 -9.785 14.823 1.00 91.31 104 GLU A CA 1
ATOM 825 C C . GLU A 1 104 ? -12.943 -10.483 14.573 1.00 91.31 104 GLU A C 1
ATOM 827 O O . GLU A 1 104 ? -12.839 -11.705 14.627 1.00 91.31 104 GLU A O 1
ATOM 832 N N . LEU A 1 105 ? -11.919 -9.702 14.232 1.00 87.12 105 LEU A N 1
ATOM 833 C CA . LEU A 1 105 ? -10.572 -10.200 14.001 1.00 87.12 105 LEU A CA 1
ATOM 834 C C . LEU A 1 105 ? -9.748 -10.298 15.291 1.00 87.12 105 LEU A C 1
ATOM 836 O O . LEU A 1 105 ? -8.575 -10.665 15.200 1.00 87.12 105 LEU A O 1
ATOM 840 N N . GLU A 1 106 ? -10.334 -9.985 16.448 1.00 90.62 106 GLU A N 1
ATOM 841 C CA . GLU A 1 106 ? -9.701 -10.048 17.769 1.00 90.62 106 GLU A CA 1
ATOM 842 C C . GLU A 1 106 ? -8.415 -9.206 17.835 1.00 90.62 106 GLU A C 1
ATOM 844 O O . GLU A 1 106 ? -7.391 -9.621 18.382 1.00 90.62 106 GLU A O 1
ATOM 849 N N . LEU A 1 107 ? -8.424 -8.016 17.218 1.00 88.62 107 LEU A N 1
ATOM 850 C CA . LEU A 1 107 ? -7.327 -7.069 17.417 1.00 88.62 107 LEU A CA 1
ATOM 851 C C . LEU A 1 107 ? -7.341 -6.541 18.861 1.00 88.62 107 LEU A C 1
ATOM 853 O O . LEU A 1 107 ? -8.421 -6.371 19.420 1.00 88.62 107 LEU A O 1
ATOM 857 N N . PRO A 1 108 ? -6.171 -6.229 19.456 1.00 90.81 108 PRO A N 1
ATOM 858 C CA . PRO A 1 108 ? -6.116 -5.712 20.820 1.00 90.81 108 PRO A CA 1
ATOM 859 C C . PRO A 1 108 ? -6.958 -4.444 20.987 1.00 90.81 108 PRO A C 1
ATOM 861 O O . PRO A 1 108 ? -6.894 -3.558 20.129 1.00 90.81 108 PRO A O 1
ATOM 864 N N . ASP A 1 109 ? -7.649 -4.308 22.121 1.00 92.88 109 ASP A N 1
ATOM 865 C CA . ASP A 1 109 ? -8.486 -3.138 22.431 1.00 92.88 109 ASP A CA 1
ATOM 866 C C . ASP A 1 109 ? -7.713 -1.824 22.280 1.00 92.88 109 ASP A C 1
ATOM 868 O O . ASP A 1 109 ? -8.200 -0.880 21.668 1.00 92.88 109 ASP A O 1
ATOM 872 N N . GLN A 1 110 ? -6.434 -1.805 22.678 1.00 92.69 110 GLN A N 1
ATOM 873 C CA . GLN A 1 110 ? -5.552 -0.650 22.490 1.00 92.69 110 GLN A CA 1
ATOM 874 C C . GLN A 1 110 ? -5.464 -0.187 21.022 1.00 92.69 110 GLN A C 1
ATOM 876 O O . GLN A 1 110 ? -5.290 1.002 20.763 1.00 92.69 110 GLN A O 1
ATOM 881 N N . VAL A 1 111 ? -5.541 -1.098 20.048 1.00 91.44 111 VAL A N 1
ATOM 882 C CA . VAL A 1 111 ? -5.538 -0.764 18.613 1.00 91.44 111 VAL A CA 1
ATOM 883 C C . VAL A 1 111 ? -6.902 -0.222 18.184 1.00 91.44 111 VAL A C 1
ATOM 885 O O . VAL A 1 111 ? -6.963 0.734 17.412 1.00 91.44 111 VAL A O 1
ATOM 888 N N . ILE A 1 112 ? -7.985 -0.813 18.691 1.00 93.62 112 ILE A N 1
ATOM 889 C CA . ILE A 1 112 ? -9.366 -0.422 18.379 1.00 93.62 112 ILE A CA 1
ATOM 890 C C . ILE A 1 112 ? -9.677 0.971 18.946 1.00 93.62 112 ILE A C 1
ATOM 892 O O . ILE A 1 112 ? -10.233 1.813 18.240 1.00 93.62 112 ILE A O 1
ATOM 896 N N . ASP A 1 113 ? -9.234 1.256 20.168 1.00 94.00 113 ASP A N 1
ATOM 897 C CA . ASP A 1 113 ? -9.417 2.543 20.846 1.00 94.00 113 ASP A CA 1
ATOM 898 C C . ASP A 1 113 ? -8.698 3.697 20.134 1.00 94.00 113 ASP A C 1
ATOM 900 O O . ASP A 1 113 ? -9.093 4.859 20.243 1.00 94.00 113 ASP A O 1
ATOM 904 N N . GLN A 1 114 ? -7.662 3.388 19.349 1.00 95.00 114 GLN A N 1
ATOM 905 C CA . GLN A 1 114 ? -6.935 4.367 18.540 1.00 95.00 114 GLN A CA 1
ATOM 906 C C . GLN A 1 114 ? -7.614 4.683 17.197 1.00 95.00 114 GLN A C 1
ATOM 908 O O . GLN A 1 114 ? -7.190 5.615 16.507 1.00 95.00 114 GLN A O 1
ATOM 913 N N . VAL A 1 115 ? -8.679 3.964 16.813 1.00 95.38 115 VAL A N 1
ATOM 914 C CA . VAL A 1 115 ? -9.407 4.222 15.563 1.00 95.38 115 VAL A CA 1
ATOM 915 C C . VAL A 1 115 ? -10.020 5.630 15.598 1.00 95.38 115 VAL A C 1
ATOM 917 O O . VAL A 1 115 ? -10.953 5.897 16.370 1.00 95.38 115 VAL A O 1
ATOM 920 N N . PRO A 1 116 ? -9.580 6.550 14.720 1.00 95.19 116 PRO A N 1
ATOM 921 C CA . PRO A 1 116 ? -9.919 7.954 14.858 1.00 95.19 116 PRO A CA 1
ATOM 922 C C . PRO A 1 116 ? -11.384 8.222 14.507 1.00 95.19 116 PRO A C 1
ATOM 924 O O . PRO A 1 116 ? -11.981 7.572 13.646 1.00 95.19 116 PRO A O 1
ATOM 927 N N . LEU A 1 117 ? -11.969 9.244 15.133 1.00 94.94 117 LEU A N 1
ATOM 928 C CA . LEU A 1 117 ? -13.299 9.744 14.763 1.00 94.94 117 LEU A CA 1
ATOM 929 C C . LEU A 1 117 ? -13.301 10.391 13.369 1.00 94.94 117 LEU A C 1
ATOM 931 O O . LEU A 1 117 ? -14.286 10.298 12.643 1.00 94.94 117 LEU A O 1
ATOM 935 N N . ARG A 1 118 ? -12.184 11.019 12.979 1.00 95.56 118 ARG A N 1
ATOM 936 C CA . ARG A 1 118 ? -11.963 11.609 11.652 1.00 95.56 118 ARG A CA 1
ATOM 937 C C . ARG A 1 118 ? -10.709 11.014 11.029 1.00 95.56 118 ARG A C 1
ATOM 939 O O . ARG A 1 118 ? -9.642 11.070 11.633 1.00 95.56 118 ARG A O 1
ATOM 946 N N . LEU A 1 119 ? -10.825 10.485 9.817 1.00 96.00 119 LEU A N 1
ATOM 947 C CA . LEU A 1 119 ? -9.700 9.879 9.117 1.00 96.00 119 LEU A CA 1
ATOM 948 C C . LEU A 1 119 ? -8.915 10.944 8.345 1.00 96.00 119 LEU A C 1
ATOM 950 O O . LEU A 1 119 ? -9.197 11.219 7.185 1.00 96.00 119 LEU A O 1
ATOM 954 N N . SER A 1 120 ? -7.937 11.567 9.002 1.00 94.75 120 SER A N 1
ATOM 955 C CA . SER A 1 120 ? -7.065 12.575 8.379 1.00 94.75 120 SER A CA 1
ATOM 956 C C . SER A 1 120 ? -5.852 11.976 7.673 1.00 94.75 120 SER A C 1
ATOM 958 O O . SER A 1 120 ? -5.310 12.612 6.780 1.00 94.75 120 SER A O 1
ATOM 960 N N . LYS A 1 121 ? -5.438 10.760 8.047 1.00 96.38 121 LYS A N 1
ATOM 961 C CA . LYS A 1 121 ? -4.266 10.069 7.502 1.00 96.38 121 LYS A CA 1
ATOM 962 C C . LYS A 1 121 ? -4.636 8.673 7.026 1.00 96.38 121 LYS A C 1
ATOM 964 O O . LYS A 1 121 ? -5.260 7.929 7.778 1.00 96.38 121 LYS A O 1
ATOM 969 N N . VAL A 1 122 ? -4.194 8.314 5.823 1.00 96.75 122 VAL A N 1
ATOM 970 C CA . VAL A 1 122 ? -4.364 6.969 5.250 1.00 96.75 122 VAL A CA 1
ATOM 971 C C . VAL A 1 122 ? -3.060 6.555 4.571 1.00 96.75 122 VAL A C 1
ATOM 973 O O . VAL A 1 122 ? -2.729 7.098 3.519 1.00 96.75 122 VAL A O 1
ATOM 976 N N . PRO A 1 123 ? -2.275 5.641 5.165 1.00 96.69 123 PRO A N 1
ATOM 977 C CA . PRO A 1 123 ? -1.102 5.090 4.501 1.00 96.69 123 PRO A CA 1
ATOM 978 C C . PRO A 1 123 ? -1.491 4.327 3.233 1.00 96.69 123 PRO A C 1
ATOM 980 O O . PRO A 1 123 ? -2.488 3.599 3.222 1.00 96.69 123 PRO A O 1
ATOM 983 N N . LEU A 1 124 ? -0.685 4.496 2.190 1.00 96.50 124 LEU A N 1
ATOM 984 C CA . LEU A 1 124 ? -0.831 3.838 0.898 1.00 96.50 124 LEU A CA 1
ATOM 985 C C . LEU A 1 124 ? 0.323 2.858 0.720 1.00 96.50 124 LEU A C 1
ATOM 987 O O . LEU A 1 124 ? 1.480 3.227 0.922 1.00 96.50 124 LEU A O 1
ATOM 991 N N . VAL A 1 125 ? 0.027 1.636 0.302 1.00 95.88 125 VAL A N 1
ATOM 992 C CA . VAL A 1 125 ? 1.043 0.636 -0.011 1.00 95.88 125 VAL A CA 1
ATOM 993 C C . VAL A 1 125 ? 0.865 0.186 -1.442 1.00 95.88 125 VAL A C 1
ATOM 995 O O . VAL A 1 125 ? -0.176 -0.344 -1.816 1.00 95.88 125 VAL A O 1
ATOM 998 N N . ALA A 1 126 ? 1.910 0.361 -2.233 1.00 94.56 126 ALA A N 1
ATOM 999 C CA . ALA A 1 126 ? 2.002 -0.219 -3.550 1.00 94.56 126 ALA A CA 1
ATOM 1000 C C . ALA A 1 126 ? 2.685 -1.594 -3.431 1.00 94.56 126 ALA A C 1
ATOM 1002 O O . ALA A 1 126 ? 3.898 -1.678 -3.232 1.00 94.56 126 ALA A O 1
ATOM 1003 N N . ALA A 1 127 ? 1.907 -2.675 -3.513 1.00 92.31 127 ALA A N 1
ATOM 1004 C CA . ALA A 1 127 ? 2.387 -4.049 -3.416 1.00 92.31 127 ALA A CA 1
ATOM 1005 C C . ALA A 1 127 ? 2.380 -4.777 -4.774 1.00 92.31 127 ALA A C 1
ATOM 1007 O O . ALA A 1 127 ? 1.344 -4.890 -5.425 1.00 92.31 127 ALA A O 1
ATOM 1008 N N . ALA A 1 128 ? 3.523 -5.298 -5.218 1.00 90.56 128 ALA A N 1
ATOM 1009 C CA . ALA A 1 128 ? 3.600 -6.059 -6.471 1.00 90.56 128 ALA A CA 1
ATOM 1010 C C . ALA A 1 128 ? 4.717 -7.113 -6.435 1.00 90.56 128 ALA A C 1
ATOM 1012 O O . ALA A 1 128 ? 5.616 -7.014 -5.599 1.00 90.56 128 ALA A O 1
ATOM 1013 N N . PRO A 1 129 ? 4.705 -8.123 -7.323 1.00 88.44 129 PRO A N 1
ATOM 1014 C CA . PRO A 1 129 ? 5.801 -9.076 -7.430 1.00 88.44 129 PRO A CA 1
ATOM 1015 C C . PRO A 1 129 ? 7.121 -8.448 -7.875 1.00 88.44 129 PRO A C 1
ATOM 1017 O O . PRO A 1 129 ? 7.131 -7.446 -8.585 1.00 88.44 129 PRO A O 1
ATOM 1020 N N . ALA A 1 130 ? 8.244 -9.092 -7.547 1.00 88.25 130 ALA A N 1
ATOM 1021 C CA . ALA A 1 130 ? 9.572 -8.637 -7.976 1.00 88.25 130 ALA A CA 1
ATOM 1022 C C . ALA A 1 130 ? 9.671 -8.409 -9.498 1.00 88.25 130 ALA A C 1
ATOM 1024 O O . ALA A 1 130 ? 10.257 -7.421 -9.932 1.00 88.25 130 ALA A O 1
ATOM 1025 N N . SER A 1 131 ? 9.045 -9.274 -10.304 1.00 85.38 131 SER A N 1
ATOM 1026 C CA . SER A 1 131 ? 9.012 -9.141 -11.767 1.00 85.38 131 SER A CA 1
ATOM 1027 C C . SER A 1 131 ? 8.342 -7.852 -12.245 1.00 85.38 131 SER A C 1
ATOM 1029 O O . SER A 1 131 ? 8.781 -7.279 -13.235 1.00 85.38 131 SER A O 1
ATOM 1031 N N . PHE A 1 132 ? 7.330 -7.357 -11.526 1.00 89.19 132 PHE A N 1
ATOM 1032 C CA . PHE A 1 132 ? 6.722 -6.061 -11.821 1.00 89.19 132 PHE A CA 1
ATOM 1033 C C . PHE A 1 132 ? 7.709 -4.919 -11.569 1.00 89.19 132 PHE A C 1
ATOM 1035 O O . PHE A 1 132 ? 7.815 -4.014 -12.385 1.00 89.19 132 PHE A O 1
ATOM 1042 N N . TRP A 1 133 ? 8.444 -4.949 -10.456 1.00 90.38 133 TRP A N 1
ATOM 1043 C CA . TRP A 1 133 ? 9.375 -3.876 -10.096 1.00 90.38 133 TRP A CA 1
ATOM 1044 C C . TRP A 1 133 ? 10.621 -3.836 -10.982 1.00 90.38 133 TRP A C 1
ATOM 1046 O O . TRP A 1 133 ? 11.099 -2.752 -11.314 1.00 90.38 133 TRP A O 1
ATOM 1056 N N . ILE A 1 134 ? 11.131 -5.007 -11.379 1.00 88.31 134 ILE A N 1
ATOM 1057 C CA . ILE A 1 134 ? 12.329 -5.140 -12.219 1.00 88.31 134 ILE A CA 1
ATOM 1058 C C . ILE A 1 134 ? 12.156 -4.407 -13.555 1.00 88.31 134 ILE A C 1
ATOM 1060 O O . ILE A 1 134 ? 13.084 -3.719 -13.976 1.00 88.31 134 ILE A O 1
ATOM 1064 N N . ASP A 1 135 ? 10.964 -4.463 -14.160 1.00 87.44 135 ASP A N 1
ATOM 1065 C CA . ASP A 1 135 ? 10.613 -3.734 -15.392 1.00 87.44 135 ASP A CA 1
ATOM 1066 C C . ASP A 1 135 ? 10.882 -2.223 -15.322 1.00 87.44 135 ASP A C 1
ATOM 1068 O O . ASP A 1 135 ? 11.028 -1.566 -16.350 1.00 87.44 135 ASP A O 1
AT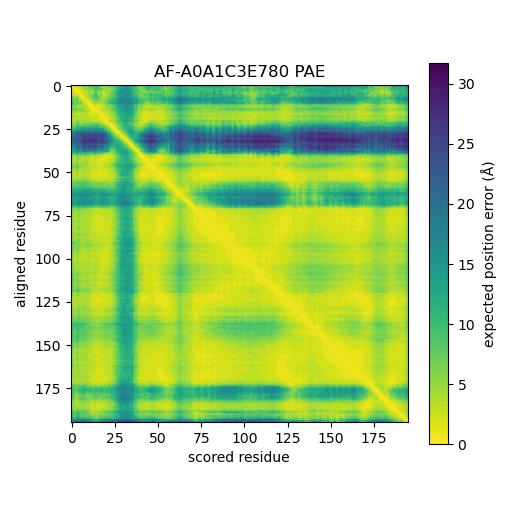OM 1072 N N . TRP A 1 136 ? 10.917 -1.644 -14.123 1.00 88.88 136 TRP A N 1
ATOM 1073 C CA . TRP A 1 136 ? 11.070 -0.203 -13.929 1.00 88.88 136 TRP A CA 1
ATOM 1074 C C . TRP A 1 136 ? 12.484 0.195 -13.507 1.00 88.88 136 TRP A C 1
ATOM 1076 O O . TRP A 1 136 ? 12.758 1.376 -13.297 1.00 88.88 136 TRP A O 1
ATOM 1086 N N . LEU A 1 137 ? 13.412 -0.762 -13.416 1.00 86.56 137 LEU A N 1
ATOM 1087 C CA . LEU A 1 137 ? 14.823 -0.471 -13.177 1.00 86.56 137 LEU A CA 1
ATOM 1088 C C . LEU A 1 137 ? 15.451 0.178 -14.414 1.00 86.56 137 LEU A C 1
ATOM 1090 O O . LEU A 1 137 ? 15.221 -0.272 -15.537 1.00 86.56 137 LEU A O 1
ATOM 1094 N N . ARG A 1 138 ? 16.332 1.167 -14.200 1.00 84.69 138 ARG A N 1
ATOM 1095 C CA . ARG A 1 138 ? 17.011 1.967 -15.249 1.00 84.69 138 ARG A CA 1
ATOM 1096 C C . ARG A 1 138 ? 17.851 1.154 -16.249 1.00 84.69 138 ARG A C 1
ATOM 1098 O O . ARG A 1 138 ? 18.340 1.714 -17.217 1.00 84.69 138 ARG A O 1
ATOM 1105 N N . VAL A 1 139 ? 18.035 -0.143 -16.013 1.00 84.50 139 VAL A N 1
ATOM 1106 C CA . VAL A 1 139 ? 18.795 -1.065 -16.874 1.00 84.50 139 VAL A CA 1
ATOM 1107 C C . VAL A 1 139 ? 17.911 -1.896 -17.808 1.00 84.50 139 VAL A C 1
ATOM 1109 O O . VAL A 1 139 ? 18.422 -2.622 -18.653 1.00 84.50 139 VAL A O 1
ATOM 1112 N N . THR A 1 140 ? 16.589 -1.828 -17.652 1.00 85.94 140 THR A N 1
ATOM 1113 C CA . THR A 1 140 ? 15.636 -2.596 -18.465 1.00 85.94 140 THR A CA 1
ATOM 1114 C C . THR A 1 140 ? 15.064 -1.750 -19.595 1.00 85.94 140 THR A C 1
ATOM 1116 O O . THR A 1 140 ? 15.009 -0.527 -19.496 1.00 85.94 140 THR A O 1
ATOM 1119 N N . ASN A 1 141 ? 14.571 -2.396 -20.658 1.00 85.44 141 ASN A N 1
ATOM 1120 C CA . ASN A 1 141 ? 13.987 -1.699 -21.812 1.00 85.44 141 ASN A CA 1
ATOM 1121 C C . ASN A 1 141 ? 12.882 -0.717 -21.414 1.00 85.44 141 ASN A C 1
ATOM 1123 O O . ASN A 1 141 ? 12.827 0.380 -21.954 1.00 85.44 141 ASN A O 1
ATOM 1127 N N . LYS A 1 142 ? 12.018 -1.099 -20.465 1.00 84.56 142 LYS A N 1
ATOM 1128 C CA . LYS A 1 142 ? 10.954 -0.224 -19.960 1.00 84.56 142 LYS A CA 1
ATOM 1129 C C . LYS A 1 142 ? 11.517 0.884 -19.082 1.00 84.56 142 LYS A C 1
ATOM 1131 O O . LYS A 1 142 ? 11.226 2.046 -19.347 1.00 84.56 142 LYS A O 1
ATOM 1136 N N . GLY A 1 143 ? 12.359 0.573 -18.098 1.00 86.88 143 GLY A N 1
ATOM 1137 C CA . GLY A 1 143 ? 12.957 1.604 -17.248 1.00 86.88 143 GLY A CA 1
ATOM 1138 C C . GLY A 1 143 ? 13.788 2.640 -18.015 1.00 86.88 143 GLY A C 1
ATOM 1139 O O . GLY A 1 143 ? 13.785 3.805 -17.632 1.00 86.88 143 GLY A O 1
ATOM 1140 N N . LEU A 1 144 ? 14.416 2.261 -19.135 1.00 88.38 144 LEU A N 1
ATOM 1141 C CA . LEU A 1 144 ? 15.131 3.175 -20.037 1.00 88.38 144 LEU A CA 1
ATOM 1142 C C . LEU A 1 144 ? 14.213 4.178 -20.753 1.00 88.38 144 LEU A C 1
ATOM 1144 O O . LEU A 1 144 ? 14.685 5.225 -21.187 1.00 88.38 144 LEU A O 1
ATOM 1148 N N . THR A 1 145 ? 12.909 3.898 -20.859 1.00 89.56 145 THR 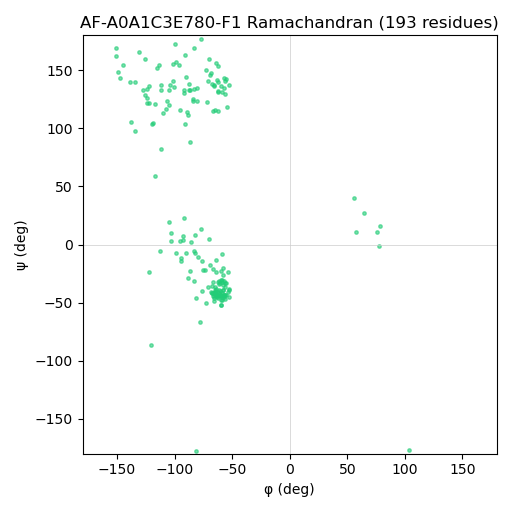A N 1
ATOM 1149 C CA . THR A 1 145 ? 11.936 4.863 -21.405 1.00 89.56 145 THR A CA 1
ATOM 1150 C C . THR A 1 145 ? 11.585 5.980 -20.419 1.00 89.56 145 THR A C 1
ATOM 1152 O O . THR A 1 145 ? 11.010 6.989 -20.821 1.00 89.56 145 THR A O 1
ATOM 1155 N N . VAL A 1 146 ? 11.932 5.824 -19.135 1.00 90.25 146 VAL A N 1
ATOM 1156 C CA . VAL A 1 146 ? 11.618 6.792 -18.080 1.00 90.25 146 VAL A CA 1
ATOM 1157 C C . VAL A 1 146 ? 12.806 7.726 -17.870 1.00 90.25 146 VAL A C 1
ATOM 1159 O O . VAL A 1 146 ? 13.884 7.306 -17.445 1.00 90.25 146 VAL A O 1
ATOM 1162 N N . THR A 1 147 ? 12.610 9.013 -18.156 1.00 91.31 147 THR A N 1
ATOM 1163 C CA . THR A 1 147 ? 13.660 10.025 -17.992 1.00 91.31 147 THR A CA 1
ATOM 1164 C C . THR A 1 147 ? 13.960 10.300 -16.517 1.00 91.31 147 THR A C 1
ATOM 1166 O O . THR A 1 147 ? 13.131 10.052 -15.638 1.00 91.31 147 THR A O 1
ATOM 1169 N N . VAL A 1 148 ? 15.139 10.865 -16.237 1.00 90.25 148 VAL A N 1
ATOM 1170 C CA . VAL A 1 148 ? 15.511 11.324 -14.886 1.00 90.25 148 VAL A CA 1
ATOM 1171 C C . VAL A 1 148 ? 14.485 12.326 -14.343 1.00 90.25 148 VAL A C 1
ATOM 1173 O O . VAL A 1 148 ? 13.968 12.132 -13.247 1.00 90.25 148 VAL A O 1
ATOM 1176 N N . GLU A 1 149 ? 14.092 13.313 -15.151 1.00 93.38 149 GLU A N 1
ATOM 1177 C CA . GLU A 1 149 ? 13.062 14.306 -14.805 1.00 93.38 149 GLU A CA 1
ATOM 1178 C C . GLU A 1 149 ? 11.704 13.662 -14.463 1.00 93.38 149 GLU A C 1
ATOM 1180 O O . GLU A 1 149 ? 10.982 14.121 -13.573 1.00 93.38 149 GLU A O 1
ATOM 1185 N N . THR A 1 150 ? 11.352 12.556 -15.130 1.00 92.75 150 THR A N 1
ATOM 1186 C CA . THR A 1 150 ? 10.123 11.809 -14.822 1.00 92.75 150 THR A CA 1
ATOM 1187 C C . THR A 1 150 ? 10.211 11.157 -13.441 1.00 92.75 150 THR A C 1
ATOM 1189 O O . THR A 1 150 ? 9.247 11.214 -12.672 1.00 92.75 150 THR A O 1
ATOM 1192 N N . TRP A 1 151 ? 11.365 10.583 -13.083 1.00 92.06 151 TRP A N 1
ATOM 1193 C CA . TRP A 1 151 ? 11.591 10.035 -11.742 1.00 92.06 151 TRP A CA 1
ATOM 1194 C C . TRP A 1 151 ? 11.576 11.116 -10.658 1.00 92.06 151 TRP A C 1
ATOM 1196 O O . TRP A 1 151 ? 10.967 10.909 -9.608 1.00 92.06 151 TRP A O 1
ATOM 1206 N N . GLU A 1 152 ? 12.176 12.277 -10.915 1.00 94.06 152 GLU A N 1
ATOM 1207 C CA . GLU A 1 152 ? 12.135 13.432 -10.008 1.00 94.06 152 GLU A CA 1
ATOM 1208 C C . GLU A 1 152 ? 10.703 13.941 -9.807 1.00 94.06 152 GLU A C 1
ATOM 1210 O O . GLU A 1 152 ? 10.261 14.177 -8.679 1.00 94.06 152 GLU A O 1
ATOM 1215 N N . SER A 1 153 ? 9.932 14.039 -10.891 1.00 95.50 153 SER A N 1
ATOM 1216 C CA . SER A 1 153 ? 8.519 14.424 -10.844 1.00 95.50 153 SER A CA 1
ATOM 1217 C C . SER A 1 153 ? 7.685 13.421 -10.048 1.00 95.50 153 SER A C 1
ATOM 1219 O O . SER A 1 153 ? 6.838 13.814 -9.240 1.00 95.50 153 SER A O 1
ATOM 1221 N N . PHE A 1 154 ? 7.954 12.123 -10.209 1.00 95.50 154 PHE A N 1
ATOM 1222 C CA . PHE A 1 154 ? 7.302 11.084 -9.420 1.00 95.50 154 PHE A CA 1
ATOM 1223 C C . PHE A 1 154 ? 7.658 11.199 -7.929 1.00 95.50 154 PHE A C 1
ATOM 1225 O O . PHE A 1 154 ? 6.765 11.177 -7.086 1.00 95.50 154 PHE A O 1
ATOM 1232 N N . GLN A 1 155 ? 8.927 11.430 -7.581 1.00 94.75 155 GLN A N 1
ATOM 1233 C CA . GLN A 1 155 ? 9.348 11.676 -6.194 1.00 94.75 155 GLN A CA 1
ATOM 1234 C C . GLN A 1 155 ? 8.683 12.916 -5.580 1.00 94.75 155 GLN A C 1
ATOM 1236 O O . GLN A 1 155 ? 8.262 12.896 -4.415 1.00 94.75 155 GLN A O 1
ATOM 1241 N N . LYS A 1 156 ? 8.546 13.992 -6.361 1.00 96.62 156 LYS A N 1
ATOM 1242 C CA . LYS A 1 156 ? 7.834 15.201 -5.939 1.00 96.62 156 LYS A CA 1
ATOM 1243 C C . LYS A 1 156 ? 6.369 14.895 -5.634 1.00 96.62 156 LYS A C 1
ATOM 1245 O O . LYS A 1 156 ? 5.884 15.292 -4.578 1.00 96.62 156 LYS A O 1
ATOM 1250 N N . LEU A 1 157 ? 5.694 14.124 -6.486 1.00 97.19 157 LEU A N 1
ATOM 1251 C CA . LEU A 1 157 ? 4.322 13.677 -6.236 1.00 97.19 157 LEU A CA 1
ATOM 1252 C C . LEU A 1 157 ? 4.204 12.866 -4.933 1.00 97.19 157 LEU A C 1
ATOM 1254 O O . LEU A 1 157 ? 3.317 13.138 -4.127 1.00 97.19 157 LEU A O 1
ATOM 1258 N N . LEU A 1 158 ? 5.114 11.920 -4.675 1.00 97.00 158 LEU A N 1
ATOM 1259 C CA . LEU A 1 158 ? 5.120 11.149 -3.419 1.00 97.00 158 LEU A CA 1
ATOM 1260 C C . LEU A 1 158 ? 5.322 12.044 -2.185 1.00 97.00 158 LEU A C 1
ATOM 1262 O O . LEU A 1 158 ? 4.749 11.795 -1.120 1.00 97.00 158 LEU A O 1
ATOM 1266 N N . SER A 1 159 ? 6.110 13.110 -2.330 1.00 96.75 159 SER A N 1
ATOM 1267 C CA . SER A 1 159 ? 6.314 14.108 -1.278 1.00 96.75 159 SER A CA 1
ATOM 1268 C C . SER A 1 159 ? 5.046 14.924 -1.009 1.00 96.75 159 SER A C 1
ATOM 1270 O O . SER A 1 159 ? 4.705 15.148 0.154 1.00 96.75 159 SER A O 1
ATOM 1272 N N . GLU A 1 160 ? 4.310 15.311 -2.055 1.00 98.06 160 GLU A N 1
ATOM 1273 C CA . GLU A 1 160 ? 3.008 15.975 -1.913 1.00 98.06 160 GLU A CA 1
ATOM 1274 C C . GLU A 1 160 ? 1.964 15.057 -1.269 1.00 98.06 160 GLU A C 1
ATOM 1276 O O . GLU A 1 160 ? 1.261 15.481 -0.352 1.00 98.06 160 GLU A O 1
ATOM 1281 N N . PHE A 1 161 ? 1.922 13.773 -1.639 1.00 97.88 161 PHE A N 1
ATOM 1282 C CA . PHE A 1 161 ? 1.058 12.804 -0.963 1.00 97.88 161 PHE A CA 1
ATOM 1283 C C . PHE A 1 161 ? 1.375 12.691 0.530 1.00 97.88 161 PHE A C 1
ATOM 1285 O O . PHE A 1 161 ? 0.468 12.742 1.362 1.00 97.88 161 PHE A O 1
ATOM 1292 N N . ARG A 1 162 ? 2.657 12.634 0.910 1.00 97.25 162 ARG A N 1
ATOM 1293 C CA . ARG A 1 162 ? 3.056 12.635 2.325 1.00 97.25 162 ARG A CA 1
ATOM 1294 C C . ARG A 1 162 ? 2.585 13.899 3.055 1.00 97.25 162 ARG A C 1
ATOM 1296 O O . ARG A 1 162 ? 2.075 13.783 4.169 1.00 97.25 162 ARG A O 1
ATOM 1303 N N . ARG A 1 163 ? 2.723 15.084 2.445 1.00 97.81 163 ARG A N 1
ATOM 1304 C CA . ARG A 1 163 ? 2.224 16.359 3.004 1.00 97.81 163 ARG A CA 1
ATOM 1305 C C . ARG A 1 163 ? 0.706 16.338 3.187 1.00 97.81 163 ARG A C 1
ATOM 1307 O O . ARG A 1 163 ? 0.213 16.773 4.225 1.00 97.81 163 ARG A O 1
ATOM 1314 N N . ALA A 1 164 ? -0.006 15.739 2.238 1.00 97.00 164 ALA A N 1
ATOM 1315 C CA . ALA A 1 164 ? -1.449 15.528 2.273 1.00 97.00 164 ALA A CA 1
ATOM 1316 C C . ALA A 1 164 ? -1.903 14.369 3.188 1.00 97.00 164 ALA A C 1
ATOM 1318 O O . ALA A 1 164 ? -3.059 13.965 3.119 1.00 97.00 164 ALA A O 1
ATOM 1319 N N . GLN A 1 165 ? -1.029 13.838 4.055 1.00 97.50 165 GLN A N 1
ATOM 1320 C CA . GLN A 1 165 ? -1.327 12.727 4.974 1.00 97.50 165 GLN A CA 1
ATOM 1321 C C . GLN A 1 165 ? -1.661 11.389 4.283 1.00 97.50 165 GLN A C 1
ATOM 1323 O O . GLN A 1 165 ? -2.311 10.517 4.865 1.00 97.50 165 GLN A O 1
ATOM 1328 N N . LEU A 1 166 ? -1.140 11.187 3.074 1.00 97.31 166 LEU A N 1
ATOM 1329 C CA . LEU A 1 166 ? -1.233 9.956 2.290 1.00 97.31 166 LEU A CA 1
ATOM 1330 C C . LEU A 1 166 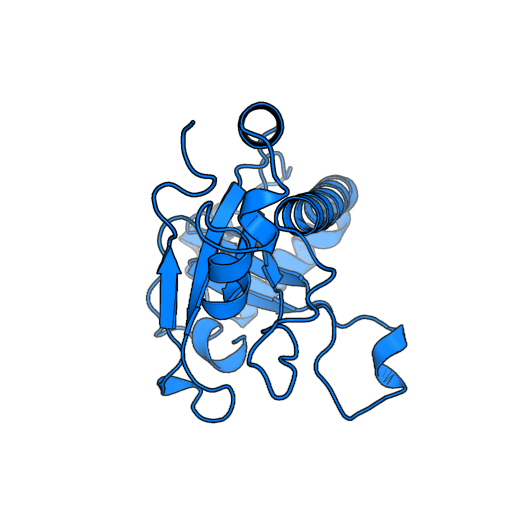? 0.167 9.355 2.055 1.00 97.31 166 LEU A C 1
ATOM 1332 O O . LEU A 1 166 ? 0.618 9.268 0.916 1.00 97.31 166 LEU A O 1
ATOM 1336 N N . PRO A 1 167 ? 0.939 9.008 3.104 1.00 96.81 167 PRO A N 1
ATOM 1337 C CA . PRO A 1 167 ? 2.295 8.504 2.906 1.00 96.81 167 PRO A CA 1
ATOM 1338 C C . PRO A 1 167 ? 2.275 7.197 2.106 1.00 96.81 167 PRO A C 1
ATOM 1340 O O . PRO A 1 167 ? 1.522 6.285 2.440 1.00 96.81 167 PRO A O 1
ATOM 1343 N N . VAL A 1 168 ? 3.130 7.117 1.086 1.00 96.62 168 VAL A N 1
ATOM 1344 C CA . VAL A 1 168 ? 3.252 5.954 0.200 1.00 96.62 168 VAL A CA 1
ATOM 1345 C C . VAL A 1 168 ? 4.459 5.110 0.598 1.00 96.62 168 VAL A C 1
ATOM 1347 O O . VAL A 1 168 ? 5.545 5.655 0.819 1.00 96.62 168 VAL A O 1
ATOM 1350 N N . SER A 1 169 ? 4.285 3.793 0.638 1.00 95.94 169 SER A N 1
ATOM 1351 C CA . SER A 1 169 ? 5.364 2.807 0.695 1.00 95.94 169 SER A CA 1
ATOM 1352 C C . SER A 1 169 ? 5.235 1.780 -0.429 1.00 95.94 169 SER A C 1
ATOM 1354 O O . SER A 1 169 ? 4.171 1.603 -1.023 1.00 95.94 169 SER A O 1
ATOM 1356 N N . PHE A 1 170 ? 6.344 1.114 -0.742 1.00 95.38 170 PHE A N 1
ATOM 1357 C CA . PHE A 1 170 ? 6.429 0.124 -1.812 1.00 95.38 170 PHE A CA 1
ATOM 1358 C C . PHE A 1 170 ? 6.903 -1.201 -1.234 1.00 95.38 170 PHE A C 1
ATOM 1360 O O . PHE A 1 170 ? 7.838 -1.232 -0.429 1.00 95.38 170 PHE A O 1
ATOM 1367 N N . VAL A 1 171 ? 6.274 -2.298 -1.647 1.00 94.38 1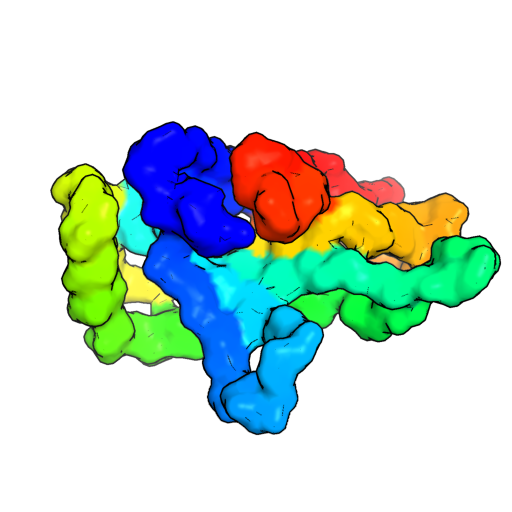71 VAL A N 1
ATOM 1368 C CA . VAL A 1 171 ? 6.664 -3.639 -1.215 1.00 94.38 171 VAL A CA 1
ATOM 1369 C C . VAL A 1 171 ? 6.727 -4.610 -2.388 1.00 94.38 171 VAL A C 1
ATOM 1371 O O . VAL A 1 171 ? 5.865 -4.631 -3.271 1.00 94.38 171 VAL A O 1
ATOM 1374 N N . SER A 1 172 ? 7.747 -5.461 -2.360 1.00 92.25 172 SER A N 1
ATOM 1375 C CA . SER A 1 172 ? 7.882 -6.600 -3.255 1.00 92.25 172 SER A CA 1
ATOM 1376 C C . SER A 1 172 ? 7.267 -7.840 -2.618 1.00 92.25 172 SER A C 1
ATOM 1378 O O . SER A 1 172 ? 7.521 -8.133 -1.448 1.00 92.25 172 SER A O 1
ATOM 1380 N N . ILE A 1 173 ? 6.461 -8.567 -3.385 1.00 89.00 173 ILE A N 1
ATOM 1381 C CA . ILE A 1 173 ? 5.875 -9.846 -2.988 1.00 89.00 173 ILE A CA 1
ATOM 1382 C C . ILE A 1 173 ? 6.617 -10.968 -3.712 1.00 89.00 173 ILE A C 1
ATOM 1384 O O . ILE A 1 173 ? 6.821 -10.921 -4.925 1.00 89.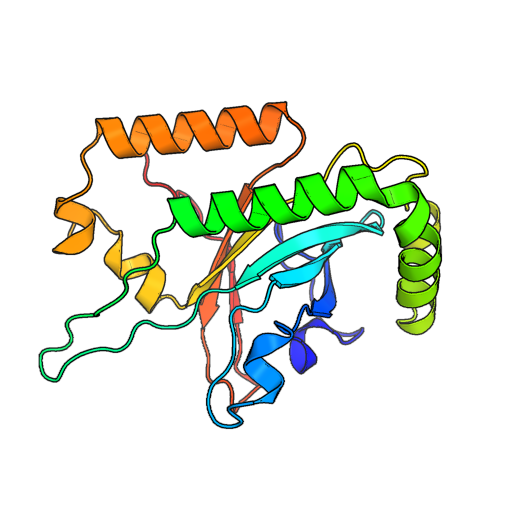00 173 ILE A O 1
ATOM 1388 N N . SER A 1 174 ? 6.999 -12.007 -2.986 1.00 85.44 174 SER A N 1
ATOM 1389 C CA . SER A 1 174 ? 7.586 -13.219 -3.556 1.00 85.44 174 SER A CA 1
ATOM 1390 C C . SER A 1 174 ? 6.892 -14.466 -3.017 1.00 85.44 174 SER A C 1
ATOM 1392 O O . SER A 1 174 ? 6.125 -14.396 -2.057 1.00 85.44 174 SER A O 1
ATOM 1394 N N . GLY A 1 175 ? 7.125 -15.605 -3.668 1.00 78.06 175 GLY A N 1
ATOM 1395 C CA . GLY A 1 175 ? 6.472 -16.878 -3.361 1.00 78.06 175 GLY A CA 1
ATOM 1396 C C . GLY A 1 175 ? 5.373 -17.246 -4.359 1.00 78.06 175 GLY A C 1
ATOM 1397 O O . GLY A 1 175 ? 5.154 -16.553 -5.351 1.00 78.06 175 GLY A O 1
ATOM 1398 N N . HIS A 1 176 ? 4.700 -18.366 -4.099 1.00 68.50 176 HIS A N 1
ATOM 1399 C CA . HIS A 1 176 ? 3.680 -18.934 -4.981 1.00 68.50 176 HIS A CA 1
ATOM 1400 C C . HIS A 1 176 ? 2.305 -18.838 -4.320 1.00 68.50 176 HIS A C 1
ATOM 1402 O O . HIS A 1 176 ? 2.157 -19.132 -3.138 1.00 68.50 176 HIS A O 1
ATOM 1408 N N . ASP A 1 177 ? 1.280 -18.463 -5.076 1.00 62.91 177 ASP A N 1
ATOM 1409 C CA . ASP A 1 177 ? -0.105 -18.370 -4.596 1.00 62.91 177 ASP A CA 1
ATOM 1410 C C . ASP A 1 177 ? -0.671 -19.695 -4.042 1.00 62.91 177 ASP A C 1
ATOM 1412 O O . ASP A 1 177 ? -1.472 -19.669 -3.107 1.00 62.91 177 ASP A O 1
ATOM 1416 N N . GLN A 1 178 ? -0.212 -20.834 -4.568 1.00 68.25 178 GLN A N 1
ATOM 1417 C CA . GLN A 1 178 ? -0.546 -22.180 -4.093 1.00 68.25 178 GLN A CA 1
ATOM 1418 C C . GLN A 1 178 ? 0.167 -22.563 -2.790 1.00 68.25 178 GLN A C 1
ATOM 1420 O O . GLN A 1 178 ? -0.326 -23.417 -2.057 1.00 68.25 178 GLN A O 1
ATOM 1425 N N . ASN A 1 179 ? 1.291 -21.917 -2.466 1.00 72.94 179 ASN A N 1
ATOM 1426 C CA . ASN A 1 179 ? 1.997 -22.100 -1.203 1.00 72.94 179 ASN A CA 1
ATOM 1427 C C . ASN A 1 179 ? 1.893 -20.822 -0.368 1.00 72.94 179 ASN A C 1
ATOM 1429 O O . ASN A 1 179 ? 2.796 -19.984 -0.338 1.00 72.94 179 ASN A O 1
ATOM 1433 N N . VAL A 1 180 ? 0.764 -20.694 0.327 1.00 68.94 180 VAL A N 1
ATOM 1434 C CA . VAL A 1 180 ? 0.448 -19.530 1.159 1.00 68.94 180 VAL A CA 1
ATOM 1435 C C . VAL A 1 180 ? 1.533 -19.281 2.209 1.00 68.94 180 VAL A C 1
ATOM 1437 O O . VAL A 1 180 ? 1.836 -18.116 2.455 1.00 68.94 180 VAL A O 1
ATOM 1440 N N . ASP A 1 181 ? 2.175 -20.329 2.736 1.00 73.81 181 ASP A N 1
ATOM 1441 C CA . ASP A 1 181 ? 3.269 -20.267 3.721 1.00 73.81 181 ASP A CA 1
ATOM 1442 C C . ASP A 1 181 ? 4.643 -19.950 3.104 1.00 73.81 181 ASP A C 1
ATOM 1444 O O . ASP A 1 181 ? 5.556 -19.501 3.804 1.00 73.81 181 ASP A O 1
ATOM 1448 N N . GLY A 1 182 ? 4.753 -19.986 1.777 1.00 75.44 182 GLY A N 1
ATOM 1449 C CA . GLY A 1 182 ? 5.908 -19.503 1.018 1.00 75.44 182 GLY A CA 1
ATOM 1450 C C . GLY A 1 182 ? 5.848 -18.028 0.601 1.00 75.44 182 GLY A C 1
ATOM 1451 O O . GLY A 1 182 ? 6.833 -17.522 0.070 1.00 75.44 182 GLY A O 1
ATOM 1452 N N . LEU A 1 183 ? 4.726 -17.325 0.806 1.00 79.88 183 LEU A N 1
ATOM 1453 C CA . LEU A 1 183 ? 4.612 -15.913 0.421 1.00 79.88 183 LEU A CA 1
ATOM 1454 C C . LEU A 1 183 ? 5.433 -14.988 1.337 1.00 79.88 183 LEU A C 1
ATOM 1456 O O . LEU A 1 183 ? 5.184 -14.900 2.534 1.00 79.88 183 LEU A O 1
ATOM 1460 N N . ALA A 1 184 ? 6.349 -14.209 0.780 1.00 85.44 184 ALA A N 1
ATOM 1461 C CA . ALA A 1 184 ? 7.103 -13.201 1.518 1.00 85.44 184 ALA A CA 1
ATOM 1462 C C . ALA A 1 184 ? 6.778 -11.794 1.011 1.00 85.44 184 ALA A C 1
ATOM 1464 O O . ALA A 1 184 ? 6.406 -11.599 -0.145 1.00 85.44 184 ALA A O 1
ATOM 1465 N N . VAL A 1 185 ? 6.902 -10.813 1.904 1.00 89.19 185 VAL A N 1
ATOM 1466 C CA . VAL A 1 185 ? 6.762 -9.388 1.589 1.00 89.19 185 VAL A CA 1
ATOM 1467 C C . VAL A 1 185 ? 8.018 -8.691 2.073 1.00 89.19 185 VAL A C 1
ATOM 1469 O O . VAL A 1 185 ? 8.420 -8.861 3.223 1.00 89.19 185 VAL A O 1
ATOM 1472 N N . GLN A 1 186 ? 8.637 -7.922 1.188 1.00 91.19 186 GLN A N 1
ATOM 1473 C CA . GLN A 1 186 ? 9.860 -7.184 1.463 1.00 91.19 186 GLN A CA 1
ATOM 1474 C C . GLN A 1 186 ? 9.628 -5.703 1.159 1.00 91.19 186 GLN A C 1
ATOM 1476 O O . GLN A 1 186 ? 9.276 -5.374 0.022 1.00 91.19 186 GLN A O 1
ATOM 1481 N N . PRO A 1 187 ? 9.813 -4.800 2.138 1.00 92.44 187 PRO A N 1
ATOM 1482 C CA . PRO A 1 187 ? 9.832 -3.370 1.872 1.00 92.44 187 PRO A CA 1
ATOM 1483 C C . PRO A 1 187 ? 10.899 -3.025 0.836 1.00 92.44 187 PRO A C 1
ATOM 1485 O O . PRO A 1 187 ? 12.032 -3.504 0.911 1.00 92.44 187 PRO A O 1
ATOM 1488 N N . MET A 1 188 ? 10.542 -2.190 -0.134 1.00 91.62 188 MET A N 1
ATOM 1489 C CA . MET A 1 188 ? 11.491 -1.701 -1.124 1.00 91.62 188 MET A CA 1
ATOM 1490 C C . MET A 1 188 ? 12.170 -0.441 -0.603 1.00 91.62 188 MET A C 1
ATOM 1492 O O . MET A 1 188 ? 11.551 0.615 -0.478 1.00 91.62 188 MET A O 1
ATOM 1496 N N . VAL A 1 189 ? 13.464 -0.552 -0.321 1.00 85.31 189 VAL A N 1
ATOM 1497 C CA . VAL A 1 189 ? 14.299 0.586 0.064 1.00 85.31 189 VAL A CA 1
ATOM 1498 C C . VAL A 1 189 ? 14.862 1.236 -1.198 1.00 85.31 189 VAL A C 1
ATOM 1500 O O . VAL A 1 189 ? 15.365 0.546 -2.081 1.00 85.31 189 VAL A O 1
ATOM 1503 N N . GLY A 1 190 ? 14.779 2.566 -1.289 1.00 81.25 190 GLY A N 1
ATOM 1504 C CA . GLY A 1 190 ? 15.336 3.321 -2.417 1.00 81.25 190 GLY A CA 1
ATOM 1505 C C . GLY A 1 190 ? 14.494 3.291 -3.696 1.00 81.25 190 GLY A C 1
ATOM 1506 O O . GLY A 1 190 ? 15.014 3.624 -4.756 1.00 81.25 190 GLY A O 1
ATOM 1507 N N . PHE A 1 191 ? 13.217 2.898 -3.613 1.00 85.06 191 PHE A N 1
ATOM 1508 C CA . PHE A 1 191 ? 12.250 3.075 -4.698 1.00 85.06 191 PHE A CA 1
ATOM 1509 C C . PHE A 1 191 ? 11.287 4.242 -4.391 1.00 85.06 191 PHE A C 1
ATOM 1511 O O . PHE A 1 191 ? 10.788 4.322 -3.265 1.00 85.06 191 PHE A O 1
ATOM 1518 N N . PRO A 1 192 ? 10.967 5.110 -5.371 1.00 85.12 192 PRO A N 1
ATOM 1519 C CA . PRO A 1 192 ? 11.578 5.194 -6.703 1.00 85.12 192 PRO A CA 1
ATOM 1520 C C . PRO A 1 192 ? 13.077 5.546 -6.630 1.00 85.12 192 PRO A C 1
ATOM 1522 O O . PRO A 1 192 ? 13.500 6.151 -5.643 1.00 85.12 192 PRO A O 1
ATOM 1525 N N . PRO A 1 193 ? 13.884 5.147 -7.634 1.00 80.62 193 PRO A N 1
ATOM 1526 C CA . PRO A 1 193 ? 15.326 5.376 -7.621 1.00 80.62 193 PRO A CA 1
ATOM 1527 C C . PRO A 1 193 ? 15.647 6.872 -7.538 1.00 80.62 193 PRO A C 1
ATOM 1529 O O . PRO A 1 193 ? 15.035 7.685 -8.235 1.00 80.62 193 PRO A O 1
ATOM 1532 N N . ILE A 1 194 ? 16.622 7.221 -6.693 1.00 71.31 194 ILE A N 1
ATOM 1533 C CA . ILE A 1 194 ? 17.192 8.572 -6.639 1.00 71.31 194 ILE A CA 1
ATOM 1534 C C . ILE A 1 194 ? 17.963 8.811 -7.947 1.00 71.31 194 ILE A C 1
ATOM 1536 O O . ILE A 1 194 ? 18.604 7.888 -8.465 1.00 71.31 194 ILE A O 1
ATOM 1540 N N . ALA A 1 195 ? 17.814 10.017 -8.501 1.00 58.88 195 ALA A N 1
ATOM 1541 C CA . ALA A 1 195 ? 18.450 10.449 -9.742 1.00 58.88 195 ALA A CA 1
ATOM 1542 C C . ALA A 1 195 ? 19.978 10.396 -9.654 1.00 58.88 195 ALA A C 1
ATOM 1544 O O . ALA A 1 195 ? 20.516 10.856 -8.620 1.00 58.88 195 ALA A O 1
#

pLDDT: mean 84.19, std 13.84, range [42.44, 98.06]

=== Feature glossary ===
A reading guide for the features in this record.

Start from the sequence.

  · Sequence gives the chain of amino acids in standard one-letter code (A=alanine, C=cysteine, …, Y=tyrosine), read N→C. It is the only feature that is directly encoded by the gene; all structural features are derived from the folded form of this sequence.

Fold it, and you get atomic coordinates and the backbone conformation that goes with them.

  · Structure coordinates are given as an mmCIF _atom_site loop: one row per atom with element, residue name, chain id, sequence number, and x/y/z position in Å. Only the four main-chain atoms per residue are included here; side chains are omitted to keep the record compact.

  · Backbone dihedral angles. Every residue except chain termini has a φ (preceding-C → N → Cα → C) and a ψ (N → Cα → C → next-N). They are reported in degrees following the IUPAC sign convention. Secondary structure is essentially a statement about which (φ, ψ) basin each residue occupies.

  · Eight-state secondary structure (DSSP): H is the canonical α-helix, G the tighter 3₁₀-helix, I the wider π-helix; E/B are β-structure, T and S are turns and bends, and '-' is everything else. DSSP derives these from the pattern of main-chain N–H···O=C hydrogen bonds, not from the sequence.

  · SS3 is a coarse helix/strand/coil call (letters a/b/c) made by the P-SEA algorithm from inter-Cα distances and dihedrals. It is less detailed than DSSP but needs only Cα positions.

Summarize the fold with a handful of shape descriptors and a per-residue structural alphabet.

  · Radius of gyration (Rg) is the root-mean-square distance of Cα atoms from their centroid — a single number for overall size and compactness. A globular domain of N residues has Rg ≈ 2.2·N^0.38 Å; an extended or disordered chain has a much larger Rg. The Cα contact count is the number of residue pairs whose Cα atoms are within 8 Å and are more than four positions apart in sequence — a standard proxy for tertiary packing density. The bounding box is the smallest axis-aligned box enclosing all Cα atoms.

  · 3Di is Foldseek's structural alphabet. Each residue is assigned one of twenty discrete states based on how its Cα sits relative to its spatial (not sequential) neighbors. Aligning 3Di strings finds structural homologs roughly as well as full 3D superposition, but orders of magnitude faster.

  · Solvent-accessible surface area (SASA) is the area in Å² traced out by the centre of a 1.4 Å probe sphere (a water molecule) rolled over the protein's van der Waals surface (Shrake–Rupley / Lee–Richards construction). Buried residues have near-zero SASA; fully exposed residues can exceed 200 Å². The total SASA scales roughly with the number of surface residues.

Ask how reliable the model is.

  · For AlphaFold models, the B-factor field carries pLDDT — the model's own estimate of local accuracy on a 0–100 scale. Regions with pLDDT<50 should be treated as essentially unmodeled; they often correspond to intrinsically disordered segments.

  · For experimental (PDB) structures, the B-factor (temperature factor) quantifies the positional spread of each atom in the crystal — a combination of thermal vibration and static disorder — in units of Å². High B-factors mark flexible loops or poorly resolved regions; low B-factors mark the rigid, well-ordered core.

  · Predicted Aligned Error (PAE) is an AlphaFold confidence matrix: entry (i, j) is the expected error in the position of residue j, in ångströms, when the prediction is superimposed on the true structure at residue i. Low PAE within a block of residues means that block is internally rigid and well-predicted; high PAE between two blocks means their relative placement is uncertain even if each block individually is confident.

Place it in context: what it resembles, what it is annotated as, and how it looks.

  · Structural nearest neighbors (via Foldseek easy-search vs the PDB). Reported per hit: target PDB id, E-value, and alignment TM-score. A TM-score above ~0.5 is the conventional threshold for 'same fold'.

  · Functional annotations link the protein to curated databases. InterPro entries identify conserved domains and families by matching the sequence against member-database signatures (Pfam, PROSITE, CDD, …). Gene Ontology (GO) terms describe molecular function, biological process, and cellular component in a controlled vocabulary. CATH places the structure in a hierarchical fold classification (Class/Architecture/Topology/Homologous-superfamily). The organism is the source species.

  · The contact map is a binary N×N matrix image: pixel (i, j) is dark where Cα_i and Cα_j are within 8 Å and |i−j|>4. Because the |i−j|>4 filter removes local helical contacts, off-diagonal stripes parallel to the main diagonal indicate parallel β-sheets; stripes perpendicular to it indicate antiparallel β-sheets. The Ramachandran plot scatters every residue's (φ, ψ) pair against the sterically allowed regions. The PAE heatmap renders the predicted-aligned-error matrix.

  · Six rendered views show the 3D structure from the faces of a cube — i.e. along ±x, ±y, ±z. Rendering representation is drawn randomly per protein from cartoon (secondary-structure ribbons), sticks (backbone bonds), or molecular surface; coloring is either N→C rainbow (blue at the N-terminus through red at the C-terminus) or one color per chain.